Protein AF-A0A7C2KIW0-F1 (afdb_monomer)

Foldseek 3Di:
DPPPLQDCVPLLVLLVVLLVLLLVLLVLLVVCLVPPDPVSLVVLVVSLVVLVVSLVVLLVVLVVSCVVCVVRDLLSNLLSVLSNLLSVLSSLSSVLSNVLSVLVVQDPDSVVLVVAPPVVLSVLLSVLSVLLSVCQVVVPLVSLVSLLCSLVVLVVSLVVLVVVLVVCVVVVPPVRVSVSSNSNSVSSSVNSVSSQSSSQSSNCSNQSHRDHPLLVVQVQCLCCPPVNNDGSNQWHWDWPCPDPQQKIWIWTDHPVGDTDIDIDDDPVVVVVVVVVQVVVCVVPNPPGDDDSDDDDPSHD

Nearest PDB structures (foldseek):
  1t72-assembly1_A  TM=8.793E-01  e=2.352E-06  Aquifex aeolicus
  2i0m-assembly1_A  TM=9.021E-01  e=9.987E-06  Streptococcus pneumoniae TIGR4
  1xwm-assembly1_A-2  TM=8.216E-01  e=1.645E-04  Geobacillus stearothermophilus
  3l39-assembly1_A  TM=6.798E-01  e=7.998E-04  Bacteroides thetaiotaomicron VPI-5482
  8qag-assembly2_B  TM=3.669E-01  e=8.805E-01  synthetic construct

Sequence (300 aa):
MNNKMLSLDDLNENFRFIVLEVTKQLEETLKVLEHPNDKSIESIRTRDDYIDNLKSTIENKCFSRILNNPDADKKVVSLMRAVNIISNNLEKIGDYAVNIVGQMQYFSDLVILQEYNYKAFFEEILKALTSIVDALTKRDTSMALGICKSEIELDKLYDSNFKNILKALSEGKDIGNLITTLFIFQYLERAGDALLNIGEAIIFAIIGEKLKIHQYHALEETLNSPEIDTSLSDFEMDSIWEGRSGCRIGRIYNDNSQEVIFKEGNIDKLLKEKENLETWNNLLPGLPPRVINFQKNGQK

Radius of gyration: 23.05 Å; Cα contacts (8 Å, |Δi|>4): 355; chains: 1; bounding box: 63×33×75 Å

Mean predicted aligned error: 7.83 Å

pLDDT: mean 87.03, std 13.1, range [31.88, 98.81]

Secondary structure (DSSP, 8-state):
--TTTT--TTTHHHHHHHHHHHHHHHHHHHHHHHS--HHHHHHHHHHHHHHHHHHHHHHHHHHHHHHT-TT--HHHHHHHHHHHHHHHHHHHHHHHHHHHHHHGGG-S-THHHHTS--HHHHHHHHHHHHHHHHHHHTT-HHHHHHHHHHHHHHHHHHHHHHHHHHHHHHTT--HHHHHHHHHHHHHHHHHHHHHHHHHHHHHHHHHSS---HHHHHHHHHHHTSTTT---GGG-EEEEE---TT--EEEEEE-TT--EEEEEES-HHHHHHHHHHHHHHHHHSTTSSPP-----BTTB-

Structure (mmCIF, N/CA/C/O backbone):
data_AF-A0A7C2KIW0-F1
#
_entry.id   AF-A0A7C2KIW0-F1
#
loop_
_atom_site.group_PDB
_atom_site.id
_atom_site.type_symbol
_atom_site.label_atom_id
_atom_site.label_alt_id
_atom_site.label_comp_id
_atom_site.label_asym_id
_atom_site.label_entity_id
_atom_site.label_seq_id
_atom_site.pdbx_PDB_ins_code
_atom_site.Cartn_x
_atom_site.Cartn_y
_atom_site.Cartn_z
_atom_site.occupancy
_atom_site.B_iso_or_equiv
_atom_site.auth_seq_id
_atom_site.auth_comp_id
_atom_site.auth_asym_id
_atom_site.auth_atom_id
_atom_site.pdbx_PDB_model_num
ATOM 1 N N . MET A 1 1 ? 31.920 -8.398 -15.431 1.00 31.88 1 MET A N 1
ATOM 2 C CA . MET A 1 1 ? 31.844 -7.073 -14.771 1.00 31.88 1 MET A CA 1
ATOM 3 C C . MET A 1 1 ? 30.389 -6.626 -14.899 1.00 31.88 1 MET A C 1
ATOM 5 O O . MET A 1 1 ? 29.943 -6.580 -16.024 1.00 31.88 1 MET A O 1
ATOM 9 N N . ASN A 1 2 ? 29.550 -6.397 -13.889 1.00 33.59 2 ASN A N 1
ATOM 10 C CA . ASN A 1 2 ? 29.747 -6.267 -12.450 1.00 33.59 2 ASN A CA 1
ATOM 11 C C . ASN A 1 2 ? 28.395 -6.564 -11.737 1.00 33.59 2 ASN A C 1
ATOM 13 O O . ASN A 1 2 ? 27.627 -5.648 -11.465 1.00 33.59 2 ASN A O 1
ATOM 17 N N . ASN A 1 3 ? 28.090 -7.830 -11.403 1.00 36.38 3 ASN A N 1
ATOM 18 C CA . ASN A 1 3 ? 26.872 -8.194 -10.635 1.00 36.38 3 ASN A CA 1
ATOM 19 C C . ASN A 1 3 ? 26.818 -7.530 -9.240 1.00 36.38 3 ASN A C 1
ATOM 21 O O . ASN A 1 3 ? 25.777 -7.494 -8.595 1.00 36.38 3 ASN A O 1
ATOM 25 N N . LYS A 1 4 ? 27.943 -6.960 -8.791 1.00 42.84 4 LYS A N 1
ATOM 26 C CA . LYS A 1 4 ? 28.080 -6.227 -7.532 1.00 42.84 4 LYS A CA 1
ATOM 27 C C . LYS A 1 4 ? 27.392 -4.849 -7.540 1.00 42.84 4 LYS A C 1
ATOM 29 O O . LYS A 1 4 ? 27.055 -4.348 -6.476 1.00 42.84 4 LYS A O 1
ATOM 34 N N . MET A 1 5 ? 27.150 -4.236 -8.709 1.00 42.47 5 MET A N 1
ATOM 35 C CA . MET A 1 5 ? 26.509 -2.906 -8.795 1.00 42.47 5 MET A CA 1
ATOM 36 C C . MET A 1 5 ? 24.989 -2.942 -8.595 1.00 42.47 5 MET A C 1
ATOM 38 O O . MET A 1 5 ? 24.430 -1.978 -8.073 1.00 42.47 5 MET A O 1
ATOM 42 N N . LEU A 1 6 ? 24.340 -4.059 -8.939 1.00 51.38 6 LEU A N 1
ATOM 43 C CA . LEU A 1 6 ? 22.890 -4.263 -8.807 1.00 51.38 6 LEU A CA 1
ATOM 44 C C . LEU A 1 6 ? 22.460 -4.725 -7.405 1.00 51.38 6 LEU A C 1
ATOM 46 O O . LEU A 1 6 ? 21.266 -4.913 -7.176 1.00 51.38 6 LEU A O 1
ATOM 50 N N . SER A 1 7 ? 23.406 -4.929 -6.482 1.00 60.72 7 SER A N 1
ATOM 51 C CA . SER A 1 7 ? 23.104 -5.489 -5.167 1.00 60.72 7 SER A CA 1
ATOM 52 C C . SER A 1 7 ? 22.659 -4.436 -4.151 1.00 60.72 7 SER A C 1
ATOM 54 O O . SER A 1 7 ? 23.291 -3.386 -4.011 1.00 60.72 7 SER A O 1
ATOM 56 N N . LEU A 1 8 ? 21.619 -4.777 -3.388 1.00 66.12 8 LEU A N 1
ATOM 57 C CA . LEU A 1 8 ? 21.130 -4.057 -2.212 1.00 66.12 8 LEU A CA 1
ATOM 58 C C . LEU A 1 8 ? 22.085 -4.143 -1.006 1.00 66.12 8 LEU A C 1
ATOM 60 O O . LEU A 1 8 ? 21.707 -3.649 0.038 1.00 66.12 8 LEU A O 1
ATOM 64 N N . ASP A 1 9 ? 23.266 -4.766 -1.093 1.00 69.69 9 ASP A N 1
ATOM 65 C CA . ASP A 1 9 ? 24.092 -5.203 0.058 1.00 69.69 9 ASP A CA 1
ATOM 66 C C . ASP A 1 9 ? 24.166 -4.239 1.266 1.00 69.69 9 ASP A C 1
ATOM 68 O O . ASP A 1 9 ? 24.047 -4.683 2.403 1.00 69.6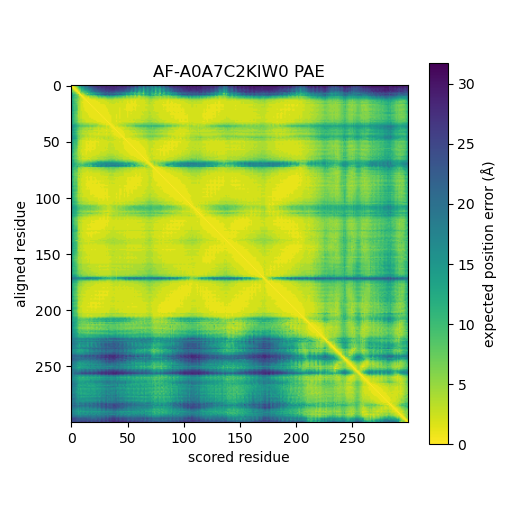9 9 ASP A O 1
ATOM 72 N N . ASP A 1 10 ? 24.312 -2.929 1.047 1.00 72.31 10 ASP A N 1
ATOM 73 C CA . ASP A 1 10 ? 24.394 -1.892 2.090 1.00 72.31 10 ASP A CA 1
ATOM 74 C C . ASP A 1 10 ? 23.036 -1.298 2.524 1.00 72.31 10 ASP A C 1
ATOM 76 O O . ASP A 1 10 ? 22.930 -0.703 3.603 1.00 72.31 10 ASP A O 1
ATOM 80 N N . LEU A 1 11 ? 21.993 -1.444 1.705 1.00 84.56 11 LEU A N 1
ATOM 81 C CA . LEU A 1 11 ? 20.607 -1.068 2.003 1.00 84.56 11 LEU A CA 1
ATOM 82 C C . LEU A 1 11 ? 19.756 -2.238 2.506 1.00 84.56 11 LEU A C 1
ATOM 84 O O . LEU A 1 11 ? 18.737 -1.996 3.143 1.00 84.56 11 LEU A O 1
ATOM 88 N N . ASN A 1 12 ? 20.144 -3.481 2.224 1.00 84.50 12 ASN A N 1
ATOM 89 C CA . ASN A 1 12 ? 19.312 -4.669 2.393 1.00 84.50 12 ASN A CA 1
ATOM 90 C C . ASN A 1 12 ? 18.892 -4.853 3.851 1.00 84.50 12 ASN A C 1
ATOM 92 O O . ASN A 1 12 ? 17.736 -5.157 4.122 1.00 84.50 12 ASN A O 1
ATOM 96 N N . GLU A 1 13 ? 19.809 -4.618 4.793 1.00 90.69 13 GLU A N 1
ATOM 97 C CA . GLU A 1 13 ? 19.496 -4.673 6.223 1.00 90.69 13 GLU A CA 1
ATOM 98 C C . GLU A 1 13 ? 18.476 -3.604 6.615 1.00 90.69 13 GLU A C 1
ATOM 100 O O . GLU A 1 13 ? 17.424 -3.944 7.145 1.00 90.69 13 GLU A O 1
ATOM 105 N N . ASN A 1 14 ? 18.719 -2.333 6.277 1.00 94.12 14 ASN A N 1
ATOM 106 C CA . ASN A 1 14 ? 17.783 -1.245 6.581 1.00 94.12 14 ASN A CA 1
ATOM 107 C C . ASN A 1 14 ? 16.410 -1.470 5.940 1.00 94.12 14 ASN A C 1
ATOM 109 O O . ASN A 1 14 ? 15.388 -1.238 6.578 1.00 94.12 14 ASN A O 1
ATOM 113 N N . PHE A 1 15 ? 16.388 -1.944 4.693 1.00 94.38 15 PHE A N 1
ATOM 114 C CA . PHE A 1 15 ? 15.165 -2.246 3.963 1.00 94.38 15 PHE A CA 1
ATOM 115 C C . PHE A 1 15 ? 14.379 -3.394 4.615 1.00 94.38 15 PHE A C 1
ATOM 117 O O . PHE A 1 15 ? 13.169 -3.304 4.796 1.00 94.38 15 PHE A O 1
ATOM 124 N N . ARG A 1 16 ? 15.063 -4.462 5.037 1.00 95.50 16 ARG A N 1
ATOM 125 C CA . ARG A 1 16 ? 14.436 -5.548 5.804 1.00 95.50 16 ARG A CA 1
ATOM 126 C C . ARG A 1 16 ? 13.935 -5.065 7.161 1.00 95.50 16 ARG A C 1
ATOM 128 O O . ARG A 1 16 ? 12.856 -5.476 7.578 1.00 95.50 16 ARG A O 1
ATOM 135 N N . PHE A 1 17 ? 14.692 -4.201 7.837 1.00 96.19 17 PHE A N 1
ATOM 136 C CA . PHE A 1 17 ? 14.304 -3.660 9.134 1.00 96.19 17 PHE A CA 1
ATOM 137 C C . PHE A 1 17 ? 13.066 -2.775 9.047 1.00 96.19 17 PHE A C 1
ATOM 139 O O . PHE A 1 17 ? 12.178 -2.966 9.867 1.00 96.19 17 PHE A O 1
ATOM 146 N N . ILE A 1 18 ? 12.946 -1.888 8.052 1.00 97.69 18 ILE A N 1
ATOM 147 C CA . ILE A 1 18 ? 11.738 -1.057 7.922 1.00 97.69 18 ILE A CA 1
ATOM 148 C C . ILE A 1 18 ? 10.496 -1.911 7.639 1.00 97.69 18 ILE A C 1
ATOM 150 O O . ILE A 1 18 ? 9.468 -1.704 8.273 1.00 97.69 18 ILE A O 1
ATOM 154 N N . VAL A 1 19 ? 10.595 -2.931 6.775 1.00 98.12 19 VAL A N 1
ATOM 155 C CA . VAL A 1 19 ? 9.472 -3.855 6.524 1.00 98.12 19 VAL A CA 1
ATOM 156 C C . VAL A 1 19 ? 9.090 -4.603 7.803 1.00 98.12 19 VAL A C 1
ATOM 158 O O . VAL A 1 19 ? 7.909 -4.698 8.137 1.00 98.12 19 VAL A O 1
ATOM 161 N N . LEU A 1 20 ? 10.079 -5.119 8.540 1.00 97.56 20 LEU A N 1
ATOM 162 C CA . LEU A 1 20 ? 9.849 -5.833 9.795 1.00 97.56 20 LEU A CA 1
ATOM 163 C C . LEU A 1 20 ? 9.215 -4.933 10.860 1.00 97.56 20 LEU A C 1
ATOM 165 O O . LEU A 1 20 ? 8.339 -5.385 11.594 1.00 97.56 20 LEU A O 1
ATOM 169 N N . GLU A 1 21 ? 9.665 -3.687 10.963 1.00 97.62 21 GLU A N 1
ATOM 170 C CA . GLU A 1 21 ? 9.185 -2.750 11.972 1.00 97.62 21 GLU A CA 1
ATOM 171 C C . GLU A 1 21 ? 7.738 -2.336 11.708 1.00 97.62 21 GLU A C 1
ATOM 173 O O . GLU A 1 21 ? 6.910 -2.454 12.608 1.00 97.62 21 GLU A O 1
ATOM 178 N N . VAL A 1 22 ? 7.401 -1.994 10.460 1.00 98.31 22 VAL A N 1
ATOM 179 C CA . VAL A 1 22 ? 6.017 -1.708 10.045 1.00 98.31 22 VAL A CA 1
ATOM 180 C C . VAL A 1 22 ? 5.111 -2.924 10.271 1.00 98.31 22 VAL A C 1
ATOM 182 O O . VAL A 1 22 ? 4.005 -2.793 10.792 1.00 98.31 22 VAL A O 1
ATOM 185 N N . THR A 1 23 ? 5.594 -4.132 9.954 1.00 98.38 23 THR A N 1
ATOM 186 C CA . THR A 1 23 ? 4.846 -5.380 10.206 1.00 98.38 23 THR A CA 1
ATOM 187 C C . THR A 1 23 ? 4.533 -5.539 11.695 1.00 98.38 23 THR A C 1
ATOM 189 O O . THR A 1 23 ? 3.381 -5.759 12.066 1.00 98.38 23 THR A O 1
ATOM 192 N N . LYS A 1 24 ? 5.534 -5.364 12.568 1.00 97.38 24 LYS A N 1
ATOM 193 C CA . LYS A 1 24 ? 5.347 -5.441 14.025 1.00 97.38 24 LYS A CA 1
ATOM 194 C C . LYS A 1 24 ? 4.407 -4.358 14.547 1.00 97.38 24 LYS A C 1
ATOM 196 O O . LYS A 1 24 ? 3.589 -4.649 15.413 1.00 97.38 24 LYS A O 1
ATOM 201 N N . GLN A 1 25 ? 4.506 -3.134 14.035 1.00 97.25 25 GLN A N 1
ATOM 202 C CA . GLN A 1 25 ? 3.639 -2.030 14.445 1.00 97.25 25 GLN A CA 1
ATOM 203 C C . GLN A 1 25 ? 2.170 -2.319 14.095 1.00 97.25 25 GLN A C 1
ATOM 205 O O . GLN A 1 25 ? 1.287 -2.063 14.915 1.00 97.25 25 GLN A O 1
ATOM 210 N N . LEU A 1 26 ? 1.890 -2.936 12.939 1.00 98.00 26 LEU A N 1
ATOM 211 C CA . LEU A 1 26 ? 0.538 -3.394 12.598 1.00 98.00 26 LEU A CA 1
ATOM 212 C C . LEU A 1 26 ? 0.059 -4.563 13.463 1.00 98.00 26 LEU A C 1
ATOM 214 O O . LEU A 1 26 ? -1.091 -4.559 13.901 1.00 98.00 26 LEU A O 1
ATOM 218 N N . GLU A 1 27 ? 0.917 -5.542 13.759 1.00 97.50 27 GLU A N 1
ATOM 219 C CA . GLU A 1 27 ? 0.581 -6.627 14.693 1.00 97.50 27 GLU A CA 1
ATOM 220 C C . GLU A 1 27 ? 0.268 -6.095 16.103 1.00 97.50 27 GLU A C 1
ATOM 222 O O . GLU A 1 27 ? -0.645 -6.579 16.773 1.00 97.50 27 GLU A O 1
ATOM 227 N N . GLU A 1 28 ? 1.023 -5.102 16.578 1.00 96.81 28 GLU A N 1
ATOM 228 C CA . GLU A 1 28 ? 0.773 -4.416 17.849 1.00 96.81 28 GLU A CA 1
ATOM 229 C C . GLU A 1 28 ? -0.519 -3.593 17.798 1.00 96.81 28 GLU A C 1
ATOM 231 O O . GLU A 1 28 ? -1.304 -3.637 18.745 1.00 96.81 28 GLU A O 1
ATOM 236 N N . THR A 1 29 ? -0.791 -2.917 16.680 1.00 97.62 29 THR A N 1
ATOM 237 C CA . THR A 1 29 ? -2.041 -2.177 16.454 1.00 97.62 29 THR A CA 1
ATOM 238 C C . THR A 1 29 ? -3.247 -3.104 16.536 1.00 97.62 29 THR A C 1
ATOM 240 O O . THR A 1 29 ? -4.200 -2.801 17.250 1.00 97.62 29 THR A O 1
ATOM 243 N N . LEU A 1 30 ? -3.188 -4.275 15.894 1.00 97.31 30 LEU A N 1
ATOM 244 C CA . LEU A 1 30 ? -4.247 -5.280 15.972 1.00 97.31 30 LEU A CA 1
ATOM 245 C C . LEU A 1 30 ? -4.518 -5.707 17.425 1.00 97.31 30 LEU A C 1
ATOM 247 O O . LEU A 1 30 ? -5.672 -5.737 17.852 1.00 97.31 30 LEU A O 1
ATOM 251 N N . LYS A 1 31 ? -3.461 -5.962 18.208 1.00 95.81 31 LYS A N 1
ATOM 252 C CA . LYS A 1 31 ? -3.585 -6.300 19.638 1.00 95.81 31 LYS A CA 1
ATOM 253 C C . LYS A 1 31 ? -4.219 -5.168 20.445 1.00 95.81 31 LYS A C 1
ATOM 255 O O . LYS A 1 31 ? -5.009 -5.441 21.343 1.00 95.81 31 LYS A O 1
ATOM 260 N N . VAL A 1 32 ? -3.896 -3.911 20.133 1.00 95.56 32 VAL A N 1
ATOM 261 C CA . VAL A 1 32 ? -4.504 -2.737 20.781 1.00 95.56 32 VAL A CA 1
ATOM 262 C C . VAL A 1 32 ? -5.992 -2.631 20.461 1.00 95.56 32 VAL A C 1
ATOM 264 O O . VAL A 1 32 ? -6.765 -2.323 21.362 1.00 95.56 32 VAL A O 1
ATOM 267 N N . LEU A 1 33 ? -6.412 -2.912 19.224 1.00 95.38 33 LEU A N 1
ATOM 268 C CA . LEU A 1 33 ? -7.834 -2.907 18.863 1.00 95.38 33 LEU A CA 1
ATOM 269 C C .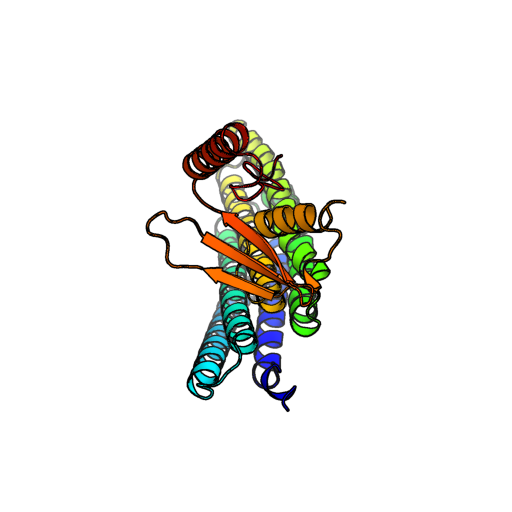 LEU A 1 33 ? -8.633 -3.977 19.624 1.00 95.38 33 LEU A C 1
ATOM 271 O O . LEU A 1 33 ? -9.795 -3.759 19.954 1.00 95.38 33 LEU A O 1
ATOM 275 N N . GLU A 1 34 ? -8.018 -5.124 19.922 1.00 92.88 34 GLU A N 1
ATOM 276 C CA . GLU A 1 34 ? -8.639 -6.192 20.718 1.00 92.88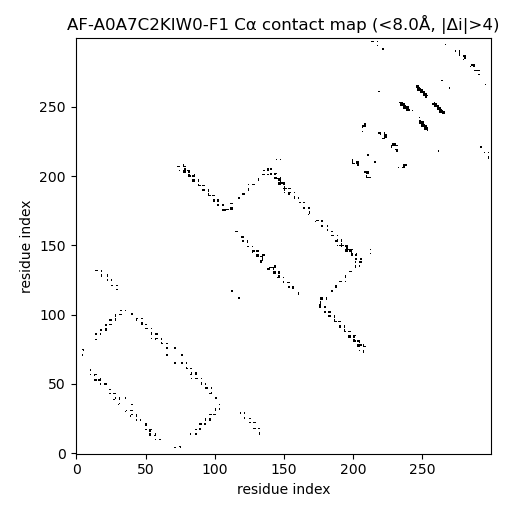 34 GLU A CA 1
ATOM 277 C C . GLU A 1 34 ? -8.641 -5.878 22.221 1.00 92.88 34 GLU A C 1
ATOM 279 O O . GLU A 1 34 ? -9.639 -6.098 22.914 1.00 92.88 34 GLU A O 1
ATOM 284 N N . HIS A 1 35 ? -7.517 -5.368 22.726 1.00 91.62 35 HIS A N 1
ATOM 285 C CA . HIS A 1 35 ? -7.265 -5.138 24.144 1.00 91.62 35 HIS A CA 1
ATOM 286 C C . HIS A 1 35 ? -6.523 -3.808 24.352 1.00 91.62 35 HIS A C 1
ATOM 288 O O . HIS A 1 35 ? -5.292 -3.799 24.484 1.00 91.62 35 HIS A O 1
ATOM 294 N N . PRO A 1 36 ? -7.247 -2.673 24.405 1.00 90.12 36 PRO A N 1
ATOM 295 C CA . PRO A 1 36 ? -6.618 -1.367 24.535 1.00 90.12 36 PRO A CA 1
ATOM 296 C C . PRO A 1 36 ? -5.816 -1.246 25.823 1.00 90.12 36 PRO A C 1
ATOM 298 O O . PRO A 1 36 ? -6.266 -1.608 26.910 1.00 90.12 36 PRO A O 1
ATOM 301 N N . ASN A 1 37 ? -4.609 -0.714 25.686 1.00 89.75 37 ASN A N 1
ATOM 302 C CA . ASN A 1 37 ? -3.689 -0.497 26.787 1.00 89.75 37 ASN A CA 1
ATOM 303 C C . ASN A 1 37 ? -2.832 0.724 26.469 1.00 89.75 37 ASN A C 1
ATOM 305 O O . ASN A 1 37 ? -2.112 0.724 25.467 1.00 89.75 37 ASN A O 1
ATOM 309 N N . ASP A 1 38 ? -2.855 1.723 27.349 1.00 90.06 38 ASP A N 1
ATOM 310 C CA . ASP A 1 38 ? -2.131 2.986 27.167 1.00 90.06 38 ASP A CA 1
ATOM 311 C C . ASP A 1 38 ? -0.639 2.765 26.901 1.00 90.06 38 ASP A C 1
ATOM 313 O O . ASP A 1 38 ? -0.048 3.427 26.052 1.00 90.06 38 ASP A O 1
ATOM 317 N N . LYS A 1 39 ? -0.029 1.767 27.559 1.00 92.31 39 LYS A N 1
ATOM 318 C CA . LYS A 1 39 ? 1.386 1.432 27.331 1.00 92.31 39 LYS A CA 1
ATOM 319 C C . LYS A 1 39 ? 1.647 0.930 25.911 1.00 92.31 39 LYS A C 1
ATOM 321 O O . LYS A 1 39 ? 2.700 1.215 25.353 1.00 92.31 39 LYS A O 1
ATOM 326 N N . SER A 1 40 ? 0.719 0.163 25.344 1.00 90.88 40 SER A N 1
ATOM 327 C CA . SER A 1 40 ? 0.837 -0.365 23.983 1.00 90.88 40 SER A CA 1
ATOM 328 C C . SER A 1 40 ? 0.613 0.734 22.943 1.00 90.88 40 SER A C 1
ATOM 330 O O . SER A 1 40 ? 1.348 0.790 21.963 1.00 90.88 40 SER A O 1
ATOM 332 N N . ILE A 1 41 ? -0.333 1.648 23.187 1.00 92.00 41 ILE A N 1
ATOM 333 C CA . ILE A 1 41 ? -0.577 2.817 22.325 1.00 92.00 41 ILE A CA 1
ATOM 334 C C . ILE A 1 41 ? 0.655 3.730 22.291 1.00 92.00 41 ILE A C 1
ATOM 336 O O . ILE A 1 41 ? 1.106 4.119 21.216 1.00 92.00 41 ILE A O 1
ATOM 340 N N . GLU A 1 42 ? 1.235 4.034 23.454 1.00 91.56 42 GLU A N 1
ATOM 341 C CA . GLU A 1 42 ? 2.428 4.883 23.539 1.00 91.56 42 GLU A CA 1
ATOM 342 C C . GLU A 1 42 ? 3.662 4.217 22.914 1.00 91.56 42 GLU A C 1
ATOM 344 O O . GLU A 1 42 ? 4.464 4.874 22.250 1.00 91.56 42 GLU A O 1
ATOM 349 N N . SER A 1 43 ? 3.788 2.893 23.061 1.00 91.38 43 SER A N 1
ATOM 350 C CA . SER A 1 43 ? 4.823 2.111 22.378 1.00 91.38 43 SER A CA 1
ATOM 351 C C . SER A 1 43 ? 4.724 2.248 20.857 1.00 91.38 43 SER A C 1
ATOM 353 O O . SER A 1 43 ? 5.732 2.516 20.211 1.00 91.38 43 SER A O 1
ATOM 355 N N . ILE A 1 44 ? 3.522 2.119 20.284 1.00 94.25 44 ILE A N 1
ATOM 356 C CA . ILE A 1 44 ? 3.300 2.253 18.834 1.00 94.25 44 ILE A CA 1
ATOM 357 C C . ILE A 1 44 ? 3.686 3.650 18.339 1.00 94.25 44 ILE A C 1
ATOM 359 O O . ILE A 1 44 ? 4.342 3.756 17.308 1.00 94.25 44 ILE A O 1
ATOM 363 N N . ARG A 1 45 ? 3.340 4.703 19.092 1.00 91.12 45 ARG A N 1
ATOM 364 C CA . ARG A 1 45 ? 3.724 6.090 18.773 1.00 91.12 45 ARG A CA 1
ATOM 365 C C . ARG A 1 45 ? 5.233 6.305 18.821 1.00 91.12 45 ARG A C 1
ATOM 367 O O . ARG A 1 45 ? 5.794 6.896 17.916 1.00 91.12 45 ARG A O 1
ATOM 374 N N . THR A 1 46 ? 5.898 5.800 19.858 1.00 89.81 46 THR A N 1
ATOM 375 C CA . THR A 1 46 ? 7.348 5.996 20.030 1.00 89.81 46 THR A CA 1
ATOM 376 C C . THR A 1 46 ? 8.160 5.225 18.985 1.00 89.81 46 THR A C 1
ATOM 378 O O . THR A 1 46 ? 9.245 5.645 18.594 1.00 89.81 46 THR A O 1
ATOM 381 N N . ARG A 1 47 ? 7.667 4.062 18.543 1.00 90.06 47 ARG A N 1
ATOM 382 C CA . ARG A 1 47 ? 8.345 3.241 17.527 1.00 90.06 47 ARG A CA 1
ATOM 383 C C . ARG A 1 47 ? 8.178 3.784 16.109 1.00 90.06 47 ARG A C 1
ATOM 385 O O . ARG A 1 47 ? 8.992 3.450 15.254 1.00 90.06 47 ARG A O 1
ATOM 392 N N . ASP A 1 48 ? 7.196 4.646 15.884 1.00 92.81 48 ASP A N 1
ATOM 393 C CA . ASP A 1 48 ? 6.982 5.334 14.610 1.00 92.81 48 ASP A CA 1
ATOM 394 C C . ASP A 1 48 ? 8.188 6.206 14.220 1.00 92.81 48 ASP A C 1
ATOM 396 O O . ASP A 1 48 ? 8.724 6.077 13.120 1.00 92.81 48 ASP A O 1
ATOM 400 N N . ASP A 1 49 ? 8.762 6.934 15.188 1.00 92.44 49 ASP A N 1
ATOM 401 C CA . ASP A 1 49 ? 10.001 7.707 15.000 1.00 92.44 49 ASP A CA 1
ATOM 402 C C . ASP A 1 49 ? 11.160 6.837 14.469 1.00 92.44 49 ASP A C 1
ATOM 404 O O . ASP A 1 49 ? 12.060 7.301 13.761 1.00 92.44 49 ASP A O 1
ATOM 408 N N . TYR A 1 50 ? 11.198 5.551 14.831 1.00 95.19 50 TYR A N 1
ATOM 409 C CA . TYR A 1 50 ? 12.226 4.638 14.336 1.00 95.19 50 TYR A CA 1
ATOM 410 C C . TYR A 1 50 ? 12.015 4.284 12.856 1.00 95.19 50 TYR A C 1
ATOM 412 O O . TYR A 1 50 ? 12.996 4.185 12.111 1.00 95.19 50 TYR A O 1
ATOM 420 N N . ILE A 1 51 ? 10.764 4.161 12.406 1.00 97.38 51 ILE A N 1
ATOM 421 C CA . ILE A 1 51 ? 10.411 3.940 10.996 1.00 97.38 51 ILE A CA 1
ATOM 422 C C . ILE A 1 51 ? 10.803 5.160 10.156 1.00 97.38 51 ILE A C 1
ATOM 424 O O . ILE A 1 51 ? 11.471 4.992 9.130 1.00 97.38 51 ILE A O 1
ATOM 428 N N . ASP A 1 52 ? 10.529 6.373 10.637 1.00 97.19 52 ASP A N 1
ATOM 429 C CA . ASP A 1 52 ? 10.940 7.632 9.997 1.00 97.19 52 ASP A CA 1
ATOM 430 C C . ASP A 1 52 ? 12.455 7.732 9.811 1.00 97.19 52 ASP A C 1
ATOM 432 O O . ASP A 1 52 ? 12.972 8.103 8.745 1.00 97.19 52 ASP A O 1
ATOM 436 N N . ASN A 1 53 ? 13.197 7.351 10.852 1.00 96.56 53 ASN A N 1
ATOM 437 C CA . ASN A 1 53 ? 14.652 7.321 10.821 1.00 96.56 53 ASN A CA 1
ATOM 438 C C . ASN A 1 53 ? 15.177 6.279 9.824 1.00 96.56 53 ASN A C 1
ATOM 440 O O . ASN A 1 53 ? 16.130 6.551 9.081 1.00 96.56 53 ASN A O 1
ATOM 444 N N . LEU A 1 54 ? 14.557 5.096 9.762 1.00 96.44 54 LEU A N 1
ATOM 445 C CA . LEU A 1 54 ? 14.909 4.061 8.790 1.00 96.44 54 LEU A CA 1
ATOM 446 C C . LEU A 1 54 ? 14.626 4.530 7.360 1.00 96.44 54 LEU A C 1
ATOM 448 O O . LEU A 1 54 ? 15.506 4.403 6.505 1.00 96.44 54 LEU A O 1
ATOM 452 N N . LYS A 1 55 ? 13.458 5.135 7.112 1.00 97.44 55 LYS A N 1
ATOM 453 C CA . LYS A 1 55 ? 13.083 5.726 5.820 1.00 97.44 55 LYS A CA 1
ATOM 454 C C . LYS A 1 55 ? 14.099 6.776 5.389 1.00 97.44 55 LYS A C 1
ATOM 456 O O . LYS A 1 55 ? 14.629 6.689 4.283 1.00 97.44 55 LYS A O 1
ATOM 461 N N . SER A 1 56 ? 14.447 7.705 6.277 1.00 97.44 56 SER A N 1
ATOM 462 C CA . SER A 1 56 ? 15.436 8.758 6.006 1.00 97.44 56 SER A CA 1
ATOM 463 C C . SER A 1 56 ? 16.823 8.182 5.722 1.00 97.44 56 SER A C 1
ATOM 465 O O . SER A 1 56 ? 17.533 8.627 4.819 1.00 97.44 56 SER A O 1
ATOM 467 N N . THR A 1 57 ? 17.220 7.142 6.455 1.00 96.31 57 THR A N 1
ATOM 468 C CA . THR A 1 57 ? 18.492 6.450 6.218 1.00 96.31 57 THR A CA 1
ATOM 469 C C . THR A 1 57 ? 18.509 5.756 4.854 1.00 96.31 57 THR A C 1
ATOM 471 O O . THR A 1 57 ? 19.511 5.827 4.141 1.00 96.31 57 THR A O 1
ATOM 474 N N . ILE A 1 58 ? 17.420 5.080 4.479 1.00 96.19 58 ILE A N 1
ATOM 475 C CA . ILE A 1 58 ? 17.265 4.418 3.176 1.00 96.19 58 ILE A CA 1
ATOM 476 C C . ILE A 1 58 ? 17.318 5.445 2.044 1.00 96.19 58 ILE A C 1
ATOM 478 O O . ILE A 1 58 ? 18.077 5.258 1.093 1.00 96.19 58 ILE A O 1
ATOM 482 N N . GLU A 1 59 ? 16.574 6.541 2.171 1.00 95.81 59 GLU A N 1
ATOM 483 C CA . GLU A 1 59 ? 16.533 7.641 1.208 1.00 95.81 59 GLU A CA 1
ATOM 484 C C . GLU A 1 59 ? 17.930 8.241 0.981 1.00 95.81 59 GLU A C 1
ATOM 486 O O . GLU A 1 59 ? 18.423 8.293 -0.151 1.00 95.81 59 GLU A O 1
ATOM 491 N N . ASN A 1 60 ? 18.635 8.586 2.063 1.00 94.94 60 ASN A N 1
ATOM 492 C CA . ASN A 1 60 ? 19.997 9.115 1.995 1.00 94.94 60 ASN A CA 1
ATOM 493 C C . ASN A 1 60 ? 20.974 8.135 1.336 1.00 94.94 60 ASN A C 1
ATOM 495 O O . ASN A 1 60 ? 21.806 8.551 0.525 1.00 94.94 60 ASN A O 1
ATOM 499 N N . LYS A 1 61 ? 20.878 6.833 1.641 1.00 93.25 61 LYS A N 1
ATOM 500 C CA . LYS A 1 61 ? 21.710 5.806 0.997 1.00 93.25 61 LYS A CA 1
ATOM 501 C C . LYS A 1 61 ? 21.387 5.667 -0.495 1.00 93.25 61 LYS A C 1
ATOM 503 O O . LYS A 1 61 ? 22.321 5.595 -1.293 1.00 93.25 61 LYS A O 1
ATOM 508 N N . CYS A 1 62 ? 20.108 5.700 -0.884 1.00 92.56 62 CYS A N 1
ATOM 509 C CA . CYS A 1 62 ? 19.689 5.667 -2.290 1.00 92.56 62 CYS A CA 1
ATOM 510 C C . CYS A 1 62 ? 20.322 6.820 -3.079 1.00 92.56 62 CYS A C 1
ATOM 512 O O . CYS A 1 62 ? 20.978 6.593 -4.097 1.00 92.56 62 CYS A O 1
ATOM 514 N N . PHE A 1 63 ? 20.180 8.056 -2.590 1.00 91.88 63 PHE A N 1
ATOM 515 C CA . PHE A 1 63 ? 20.724 9.232 -3.272 1.00 91.88 63 PHE A CA 1
ATOM 516 C C . PHE A 1 63 ? 22.250 9.280 -3.254 1.00 91.88 63 PHE A C 1
ATOM 518 O O . PHE A 1 63 ? 22.859 9.585 -4.279 1.00 91.88 63 PHE A O 1
ATOM 525 N N . SER A 1 64 ? 22.881 8.912 -2.136 1.00 90.50 64 SER A N 1
ATOM 526 C CA . SER A 1 64 ? 24.344 8.822 -2.053 1.00 90.50 64 SER A CA 1
ATOM 527 C C . SER A 1 64 ? 24.897 7.820 -3.064 1.00 90.50 64 SER A C 1
ATOM 529 O O . SER A 1 64 ? 25.922 8.071 -3.694 1.00 90.50 64 SER A O 1
ATOM 531 N N . ARG A 1 65 ? 24.209 6.691 -3.267 1.00 86.94 65 ARG A N 1
ATOM 532 C CA . ARG A 1 65 ? 24.629 5.669 -4.226 1.00 86.94 65 ARG A CA 1
ATOM 533 C C . ARG A 1 65 ? 24.496 6.137 -5.670 1.00 86.94 65 ARG A C 1
ATOM 535 O O . ARG A 1 65 ? 25.394 5.860 -6.458 1.00 86.94 65 ARG A O 1
ATOM 542 N N . ILE A 1 66 ? 23.435 6.873 -5.998 1.00 88.31 66 ILE A N 1
ATOM 543 C CA . ILE A 1 66 ? 23.282 7.512 -7.313 1.00 88.31 66 ILE A CA 1
ATOM 544 C C . ILE A 1 66 ? 24.398 8.546 -7.532 1.00 88.31 66 ILE A C 1
ATOM 546 O O . ILE A 1 66 ? 25.073 8.510 -8.554 1.00 88.31 66 ILE A O 1
ATOM 550 N N . LEU A 1 67 ? 24.639 9.430 -6.558 1.00 88.25 67 LEU A N 1
ATOM 551 C CA . LEU A 1 67 ? 25.628 10.506 -6.673 1.00 88.25 67 LEU A CA 1
ATOM 552 C C . LEU A 1 67 ? 27.066 9.982 -6.817 1.00 88.25 67 LEU A C 1
ATOM 554 O O . LEU A 1 67 ? 27.834 10.495 -7.626 1.00 88.25 67 LEU A O 1
ATOM 558 N N . ASN A 1 68 ? 27.427 8.953 -6.049 1.00 86.62 68 ASN A N 1
ATOM 559 C CA . ASN A 1 68 ? 28.781 8.396 -6.043 1.00 86.62 68 ASN A CA 1
ATOM 560 C C . ASN A 1 68 ? 29.069 7.467 -7.235 1.00 86.62 68 ASN A C 1
ATOM 562 O O . ASN A 1 68 ? 30.197 6.999 -7.375 1.00 86.62 68 ASN A O 1
ATOM 566 N N . ASN A 1 69 ? 28.074 7.180 -8.081 1.00 83.44 69 ASN A N 1
ATOM 567 C CA . ASN A 1 69 ? 28.220 6.332 -9.263 1.00 83.44 69 ASN A CA 1
ATOM 568 C C . ASN A 1 69 ? 27.614 7.040 -10.488 1.00 83.44 69 ASN A C 1
ATOM 570 O O . ASN A 1 69 ? 26.545 6.643 -10.949 1.00 83.44 69 ASN A O 1
ATOM 574 N N . PRO A 1 70 ? 28.272 8.084 -11.029 1.00 74.50 70 PRO A N 1
ATOM 575 C CA . PRO A 1 70 ? 27.745 8.848 -12.164 1.00 74.50 70 PRO A CA 1
ATOM 576 C C . PRO A 1 70 ? 27.562 8.001 -13.435 1.00 74.50 70 PRO A C 1
ATOM 578 O O . PRO A 1 70 ? 26.690 8.305 -14.241 1.00 74.50 70 PRO A O 1
ATOM 581 N N . ASP A 1 71 ? 28.318 6.907 -13.569 1.00 80.38 71 ASP A N 1
ATOM 582 C CA . ASP A 1 71 ? 28.204 5.932 -14.662 1.00 80.38 71 ASP A CA 1
ATOM 583 C C . ASP A 1 71 ? 27.285 4.741 -14.307 1.00 80.38 71 ASP A C 1
ATOM 585 O O . ASP A 1 71 ? 27.400 3.655 -14.882 1.00 80.38 71 ASP A O 1
ATOM 589 N N . ALA A 1 72 ? 26.413 4.887 -13.301 1.00 78.00 72 ALA A N 1
ATOM 590 C CA . ALA A 1 72 ? 25.485 3.831 -12.914 1.00 78.00 72 ALA A CA 1
A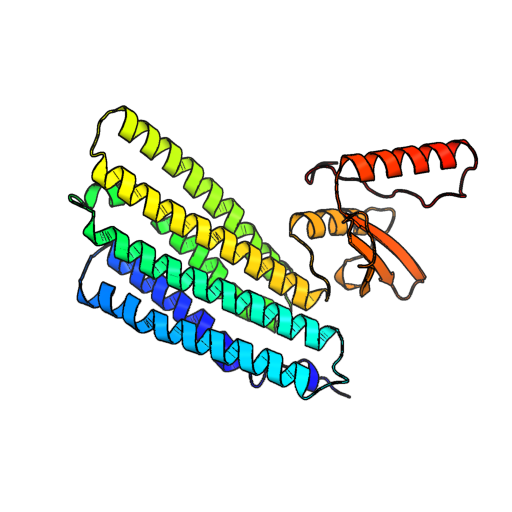TOM 591 C C . ALA A 1 72 ? 24.513 3.496 -14.052 1.00 78.00 72 ALA A C 1
ATOM 593 O O . ALA A 1 72 ? 23.870 4.372 -14.628 1.00 78.00 72 ALA A O 1
ATOM 594 N N . ASP A 1 73 ? 24.355 2.198 -14.311 1.00 81.50 73 ASP A N 1
ATOM 595 C CA . ASP A 1 73 ? 23.343 1.674 -15.226 1.00 81.50 73 ASP A CA 1
ATOM 596 C C . ASP A 1 73 ? 21.936 2.167 -14.820 1.00 81.50 73 ASP A C 1
ATOM 598 O O . ASP A 1 73 ? 21.595 2.220 -13.630 1.00 81.50 73 ASP A O 1
ATOM 602 N N . LYS A 1 74 ? 21.095 2.472 -15.818 1.00 81.06 74 LYS A N 1
ATOM 603 C CA . LYS A 1 74 ? 19.666 2.797 -15.681 1.00 81.06 74 LYS A CA 1
ATOM 604 C C . LYS A 1 74 ? 18.967 1.820 -14.731 1.00 81.06 74 LYS A C 1
ATOM 606 O O . LYS A 1 74 ? 18.186 2.249 -13.884 1.00 81.06 74 LYS A O 1
ATOM 611 N N . LYS A 1 75 ? 19.309 0.525 -14.788 1.00 81.00 75 LYS A N 1
ATOM 612 C CA . LYS A 1 75 ? 18.749 -0.521 -13.908 1.00 81.00 75 LYS A CA 1
ATOM 613 C C . LYS A 1 75 ? 19.066 -0.291 -12.421 1.00 81.00 75 LYS A C 1
ATOM 615 O O . LYS A 1 75 ? 18.210 -0.527 -11.569 1.00 81.00 75 LYS A O 1
ATOM 620 N N . VAL A 1 76 ? 20.259 0.213 -12.091 1.00 83.94 76 VAL A N 1
ATOM 621 C CA . VAL A 1 76 ? 20.640 0.565 -10.708 1.00 83.94 76 VAL A CA 1
ATOM 622 C C . VAL A 1 76 ? 19.865 1.794 -10.241 1.00 83.94 76 VAL A C 1
ATOM 624 O O . VAL A 1 76 ? 19.330 1.795 -9.133 1.00 83.94 76 VAL A O 1
ATOM 627 N N . VAL A 1 77 ? 19.751 2.820 -11.087 1.00 87.56 77 VAL A N 1
ATOM 628 C CA . VAL A 1 77 ? 18.994 4.038 -10.761 1.00 87.56 77 VAL A CA 1
ATOM 629 C C . VAL A 1 77 ? 17.510 3.724 -10.546 1.00 87.56 77 VAL A C 1
ATOM 631 O O . VAL A 1 77 ? 16.927 4.187 -9.564 1.00 87.56 77 VAL A O 1
ATOM 634 N N . SER A 1 78 ? 16.899 2.905 -11.407 1.00 87.06 78 SER A N 1
ATOM 635 C CA . SER A 1 78 ? 15.503 2.473 -11.257 1.00 87.06 78 SER A CA 1
ATOM 636 C C . SER A 1 78 ? 15.285 1.668 -9.974 1.00 87.06 78 SER A C 1
ATOM 638 O O . SER A 1 78 ? 14.317 1.934 -9.263 1.00 87.06 78 SER A O 1
ATOM 640 N N . LEU A 1 79 ? 16.215 0.776 -9.607 1.00 90.12 79 LEU A N 1
ATOM 641 C CA . LEU A 1 79 ? 16.163 0.065 -8.325 1.00 90.12 79 LEU A CA 1
ATOM 642 C C . LEU A 1 79 ? 16.206 1.031 -7.130 1.00 90.12 79 LEU A C 1
ATOM 644 O O . LEU A 1 79 ? 15.370 0.922 -6.238 1.00 90.12 79 LEU A O 1
ATOM 648 N N . MET A 1 80 ? 17.126 2.002 -7.114 1.00 92.25 80 MET A N 1
ATOM 649 C CA . MET A 1 80 ? 17.214 2.985 -6.019 1.00 92.25 80 MET A CA 1
ATOM 650 C C . MET A 1 80 ? 15.947 3.845 -5.919 1.00 92.25 80 MET A C 1
ATOM 652 O O . MET A 1 80 ? 15.443 4.097 -4.826 1.00 92.25 80 MET A O 1
ATOM 656 N N . ARG A 1 81 ? 15.384 4.261 -7.060 1.00 92.19 81 ARG A N 1
ATOM 657 C CA . ARG A 1 81 ? 14.109 4.994 -7.100 1.00 92.19 81 ARG A CA 1
ATOM 658 C C . ARG A 1 81 ? 12.956 4.155 -6.554 1.00 92.19 81 ARG A C 1
ATOM 660 O O . ARG A 1 81 ? 12.150 4.678 -5.792 1.00 92.19 81 ARG A O 1
ATOM 667 N N . ALA A 1 82 ? 12.878 2.881 -6.932 1.00 94.12 82 ALA A N 1
ATOM 668 C CA . ALA A 1 82 ? 11.863 1.964 -6.431 1.00 94.12 82 ALA A CA 1
ATOM 669 C C . ALA A 1 82 ? 11.976 1.769 -4.917 1.00 94.12 82 ALA A C 1
ATOM 671 O O . ALA A 1 82 ? 10.985 1.939 -4.217 1.00 94.12 82 ALA A O 1
ATOM 672 N N . VAL A 1 83 ? 13.180 1.504 -4.400 1.00 95.69 83 VAL A N 1
ATOM 673 C CA . VAL A 1 83 ? 13.427 1.356 -2.957 1.00 95.69 83 VAL A CA 1
ATOM 674 C C . VAL A 1 83 ? 12.982 2.599 -2.190 1.00 95.69 83 VAL A C 1
ATOM 676 O O . VAL A 1 83 ? 12.292 2.459 -1.185 1.00 95.69 83 VAL A O 1
ATOM 679 N N . ASN A 1 84 ? 13.289 3.799 -2.696 1.00 96.06 84 ASN A N 1
ATOM 680 C CA . ASN A 1 84 ? 12.846 5.048 -2.076 1.00 96.06 84 ASN A CA 1
ATOM 681 C C . ASN A 1 84 ? 11.311 5.190 -2.045 1.00 96.06 84 ASN A C 1
ATOM 683 O O . ASN A 1 84 ? 10.732 5.591 -1.035 1.00 96.06 84 ASN A O 1
ATOM 687 N N . ILE A 1 85 ? 10.633 4.835 -3.145 1.00 97.25 85 ILE A N 1
ATOM 688 C CA . ILE A 1 85 ? 9.163 4.839 -3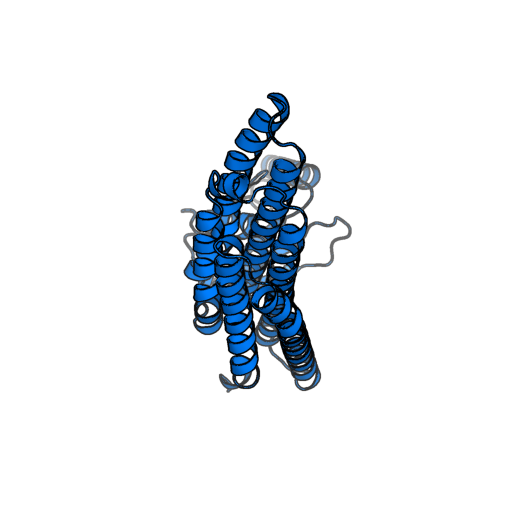.212 1.00 97.25 85 ILE A CA 1
ATOM 689 C C . ILE A 1 85 ? 8.581 3.827 -2.220 1.00 97.25 85 ILE A C 1
ATOM 691 O O . ILE A 1 85 ? 7.616 4.143 -1.527 1.00 97.25 85 ILE A O 1
ATOM 695 N N . ILE A 1 86 ? 9.164 2.630 -2.129 1.00 98.31 86 ILE A N 1
ATOM 696 C CA . ILE A 1 86 ? 8.708 1.587 -1.209 1.00 98.31 86 ILE A CA 1
ATOM 697 C C . ILE A 1 86 ? 8.866 2.059 0.238 1.00 98.31 86 ILE A C 1
ATOM 699 O O . ILE A 1 86 ? 7.896 2.012 0.987 1.00 98.31 86 ILE A O 1
ATOM 703 N N . SER A 1 87 ? 10.034 2.588 0.627 1.00 98.12 87 SER A N 1
ATOM 704 C CA . SER A 1 87 ? 10.257 3.077 1.995 1.00 98.12 87 SER A CA 1
ATOM 705 C C . SER A 1 87 ? 9.307 4.206 2.386 1.00 98.12 87 SER A C 1
ATOM 707 O O . SER A 1 87 ? 8.839 4.232 3.516 1.00 98.12 87 SER A O 1
ATOM 709 N N . ASN A 1 88 ? 8.963 5.100 1.453 1.00 98.44 88 ASN A N 1
ATOM 710 C CA . ASN A 1 88 ? 7.998 6.168 1.717 1.00 98.44 88 ASN A CA 1
ATOM 711 C C . ASN A 1 88 ? 6.556 5.657 1.862 1.00 98.44 88 ASN A C 1
ATOM 713 O O . ASN A 1 88 ? 5.731 6.334 2.455 1.00 98.44 88 ASN A O 1
ATOM 717 N N . ASN A 1 89 ? 6.193 4.530 1.252 1.00 98.75 89 ASN A N 1
ATOM 718 C CA . ASN A 1 89 ? 4.852 3.966 1.434 1.00 98.75 89 ASN A CA 1
ATOM 719 C C . ASN A 1 89 ? 4.787 3.035 2.651 1.00 98.75 89 ASN A C 1
ATOM 721 O O . ASN A 1 89 ? 3.728 2.918 3.252 1.00 98.75 89 ASN A O 1
ATOM 725 N N . LEU A 1 90 ? 5.908 2.430 3.049 1.00 98.75 90 LEU A N 1
ATOM 726 C CA . LEU A 1 90 ? 6.029 1.715 4.320 1.00 98.75 90 LEU A CA 1
ATOM 727 C C . LEU A 1 90 ? 5.868 2.657 5.520 1.00 98.75 90 LEU A C 1
ATOM 729 O O . LEU A 1 90 ? 5.135 2.315 6.440 1.00 98.75 90 LEU A O 1
ATOM 733 N N . GLU A 1 91 ? 6.491 3.839 5.485 1.00 98.44 91 GLU A N 1
ATOM 734 C CA . GLU A 1 91 ? 6.314 4.867 6.523 1.00 98.44 91 GLU A CA 1
ATOM 735 C C . GLU A 1 91 ? 4.846 5.306 6.645 1.00 98.44 91 GLU A C 1
ATOM 737 O O . GLU A 1 91 ? 4.276 5.164 7.719 1.00 98.44 91 GLU A O 1
ATOM 742 N N . LYS A 1 92 ? 4.168 5.633 5.537 1.00 98.50 92 LYS A N 1
ATOM 743 C CA . LYS A 1 92 ? 2.717 5.898 5.553 1.00 98.50 92 LYS A CA 1
ATOM 744 C C . LYS A 1 92 ? 1.881 4.795 6.205 1.00 98.50 92 LYS A C 1
ATOM 746 O O . LYS A 1 92 ? 0.882 5.096 6.848 1.00 98.50 92 LYS A O 1
ATOM 751 N N . ILE A 1 93 ? 2.222 3.518 6.000 1.00 98.69 93 ILE A N 1
ATOM 752 C CA . ILE A 1 93 ? 1.504 2.408 6.650 1.00 98.69 93 ILE A CA 1
ATOM 753 C C . ILE A 1 93 ? 1.725 2.451 8.171 1.00 98.69 93 ILE A C 1
ATOM 755 O O . ILE A 1 93 ? 0.773 2.216 8.918 1.00 98.69 93 ILE A O 1
ATOM 759 N N . GLY A 1 94 ? 2.937 2.791 8.621 1.00 98.19 94 GLY A N 1
ATOM 760 C CA . GLY A 1 94 ? 3.237 3.062 10.031 1.00 98.19 94 GLY A CA 1
ATOM 761 C C . GLY A 1 94 ? 2.420 4.230 10.591 1.00 98.19 94 GLY A C 1
ATOM 762 O O . GLY A 1 94 ? 1.687 4.050 11.567 1.00 98.19 94 GLY A O 1
ATOM 763 N N . ASP A 1 95 ? 2.376 5.360 9.880 1.00 98.31 95 ASP A N 1
ATOM 764 C CA . ASP A 1 95 ? 1.537 6.510 10.244 1.00 98.31 95 ASP A CA 1
ATOM 765 C C . ASP A 1 95 ? 0.060 6.119 10.379 1.00 98.31 95 ASP A C 1
ATOM 767 O O . ASP A 1 95 ? -0.660 6.572 11.275 1.00 98.31 95 ASP A O 1
ATOM 771 N N . TYR A 1 96 ? -0.451 5.292 9.462 1.00 98.50 96 TYR A N 1
ATOM 772 C CA . TYR A 1 96 ? -1.830 4.811 9.524 1.00 98.50 96 TYR A CA 1
ATOM 773 C C . TYR A 1 96 ? -2.061 3.945 10.762 1.00 98.50 96 TYR A C 1
ATOM 775 O O . TYR A 1 96 ? -3.104 4.089 11.398 1.00 98.50 96 TYR A O 1
ATOM 783 N N . ALA A 1 97 ? -1.084 3.134 11.170 1.00 98.12 97 ALA A N 1
ATOM 784 C CA . ALA A 1 97 ? -1.129 2.384 12.421 1.00 98.12 97 ALA A CA 1
ATOM 785 C C . ALA A 1 97 ? -1.240 3.320 13.643 1.00 98.12 97 ALA A C 1
ATOM 787 O O . ALA A 1 97 ? -2.115 3.129 14.495 1.00 98.12 97 ALA A O 1
ATOM 788 N N . VAL A 1 98 ? -0.435 4.390 13.691 1.00 98.00 98 VAL A N 1
ATOM 789 C CA . VAL A 1 98 ? -0.505 5.427 14.740 1.00 98.00 98 VAL A CA 1
ATOM 790 C C . VAL A 1 98 ? -1.864 6.127 14.757 1.00 98.00 98 VAL A C 1
ATOM 792 O O . VAL A 1 98 ? -2.462 6.330 15.820 1.00 98.00 98 VAL A O 1
ATOM 795 N N . ASN A 1 99 ? -2.387 6.471 13.582 1.00 98.19 99 ASN A N 1
ATOM 796 C CA . ASN A 1 99 ? -3.692 7.109 13.455 1.00 98.19 99 ASN A CA 1
ATOM 797 C C . ASN A 1 99 ? -4.829 6.189 13.922 1.00 98.19 99 ASN A C 1
ATOM 799 O O . ASN A 1 99 ? -5.730 6.658 14.619 1.00 98.19 99 ASN A O 1
ATOM 803 N N . ILE A 1 100 ? -4.765 4.890 13.604 1.00 98.06 100 ILE A N 1
ATOM 804 C CA . ILE A 1 100 ? -5.728 3.874 14.052 1.00 98.06 100 ILE A CA 1
ATOM 805 C C . ILE A 1 100 ? -5.739 3.782 15.578 1.00 98.06 100 ILE A C 1
ATOM 807 O O . ILE A 1 100 ? -6.803 3.906 16.183 1.00 98.06 100 ILE A O 1
ATOM 811 N N . VAL A 1 101 ? -4.580 3.634 16.232 1.00 97.00 101 VAL A N 1
ATOM 812 C CA . VAL A 1 101 ? -4.554 3.590 17.707 1.00 97.00 101 VAL A CA 1
ATOM 813 C C . VAL A 1 101 ? -4.962 4.922 18.334 1.00 97.00 101 VAL A C 1
ATOM 815 O O . VAL A 1 101 ? -5.553 4.946 19.411 1.00 97.00 101 VAL A O 1
ATOM 818 N N . GLY A 1 102 ? -4.720 6.036 17.640 1.00 95.88 102 GLY A N 1
ATOM 819 C CA . GLY A 1 102 ? -5.209 7.357 18.019 1.00 95.88 102 GLY A CA 1
ATOM 820 C C . GLY A 1 102 ? -6.735 7.460 18.050 1.00 95.88 102 GLY A C 1
ATOM 821 O O . GLY A 1 102 ? -7.257 8.227 18.858 1.00 95.88 102 GLY A O 1
ATOM 822 N N . GLN A 1 103 ? -7.454 6.667 17.248 1.00 96.19 103 GLN A N 1
ATOM 823 C CA . GLN A 1 103 ? -8.919 6.632 17.270 1.00 96.19 103 GLN A CA 1
ATOM 824 C C . GLN A 1 103 ? -9.483 6.001 18.549 1.00 96.19 103 GLN A C 1
ATOM 826 O O . GLN A 1 103 ? -10.609 6.307 18.938 1.00 96.19 103 GLN A O 1
ATOM 831 N N . MET A 1 104 ? -8.700 5.173 19.250 1.00 94.00 104 MET A N 1
ATOM 832 C CA . MET A 1 104 ? -9.187 4.400 20.399 1.00 94.00 104 MET A CA 1
ATOM 833 C C . MET A 1 104 ? -9.704 5.264 21.550 1.00 94.00 104 MET A C 1
ATOM 835 O O . MET A 1 104 ? -10.616 4.857 22.262 1.00 94.00 104 MET A O 1
ATOM 839 N N . GLN A 1 105 ? -9.181 6.483 21.692 1.00 93.44 105 GLN A N 1
ATOM 840 C CA . GLN A 1 105 ? -9.617 7.438 22.715 1.00 93.44 105 GLN A CA 1
ATOM 841 C C . GLN A 1 105 ? -11.049 7.967 22.506 1.00 93.44 105 GLN A C 1
ATOM 843 O O . GLN A 1 105 ? -11.628 8.528 23.433 1.00 93.44 105 GLN A O 1
ATOM 848 N N . TYR A 1 106 ? -11.604 7.840 21.296 1.00 94.38 106 TYR A N 1
ATOM 849 C CA . TYR A 1 106 ? -12.935 8.352 20.954 1.00 94.38 106 TYR A CA 1
ATOM 850 C C . TYR A 1 106 ? -14.043 7.311 21.122 1.00 94.38 106 TYR A C 1
ATOM 852 O O . TYR A 1 106 ? -15.215 7.649 20.951 1.00 94.38 106 TYR A O 1
ATOM 860 N N . PHE A 1 107 ? -13.704 6.060 21.450 1.00 93.69 107 PHE A N 1
ATOM 861 C CA . PHE A 1 107 ? -14.712 5.049 21.740 1.00 93.69 107 PHE A CA 1
ATOM 862 C C . PHE A 1 107 ? -15.288 5.229 23.142 1.00 93.69 107 PHE A C 1
ATOM 864 O O . PHE A 1 107 ? -14.565 5.300 24.133 1.00 93.69 107 PHE A O 1
ATOM 871 N N . SER A 1 108 ? -16.615 5.241 23.214 1.00 92.25 108 SER A N 1
ATOM 872 C CA . SER A 1 108 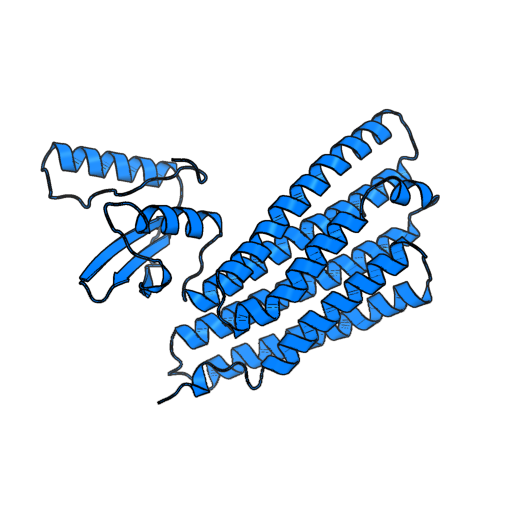? -17.363 5.084 24.466 1.00 92.25 108 SER A CA 1
ATOM 873 C C . SER A 1 108 ? -17.728 3.622 24.736 1.00 92.25 108 SER A C 1
ATOM 875 O O . SER A 1 108 ? -17.816 3.221 25.894 1.00 92.25 108 SER A O 1
ATOM 877 N N . ASP A 1 109 ? -17.885 2.825 23.674 1.00 89.56 109 ASP A N 1
ATOM 878 C CA . ASP A 1 109 ? -18.111 1.383 23.716 1.00 89.56 109 ASP A CA 1
ATOM 879 C C . ASP A 1 109 ? -17.355 0.706 22.561 1.00 89.56 109 ASP A C 1
ATOM 881 O O . ASP A 1 109 ? -17.608 0.951 21.380 1.00 89.56 109 ASP A O 1
ATOM 885 N N . LEU A 1 110 ? -16.395 -0.150 22.911 1.00 89.31 110 LEU A N 1
ATOM 886 C CA . LEU A 1 110 ? -15.563 -0.878 21.951 1.00 89.31 110 LEU A CA 1
ATOM 887 C C . LEU A 1 110 ? -16.286 -2.062 21.313 1.00 89.31 110 LEU A C 1
ATOM 889 O O . LEU A 1 110 ? -15.832 -2.556 20.280 1.00 89.31 110 LEU A O 1
ATOM 893 N N . VAL A 1 111 ? -17.400 -2.513 21.898 1.00 89.56 111 VAL A N 1
ATOM 894 C CA . VAL A 1 111 ? -18.192 -3.623 21.357 1.00 89.56 111 VAL A CA 1
ATOM 895 C C . VAL A 1 111 ? -18.631 -3.312 19.928 1.00 89.56 111 VAL A C 1
ATOM 897 O O . VAL A 1 111 ? -18.583 -4.198 19.081 1.00 89.56 111 VAL A O 1
ATOM 900 N N . ILE A 1 112 ? -18.932 -2.044 19.623 1.00 90.31 112 ILE A N 1
ATOM 901 C CA . ILE A 1 112 ? -19.312 -1.606 18.274 1.00 90.31 112 ILE A CA 1
ATOM 902 C C . ILE A 1 112 ? -18.237 -1.940 17.237 1.00 90.31 112 ILE A C 1
ATOM 904 O O . ILE A 1 112 ? -18.571 -2.455 16.176 1.00 90.31 112 ILE A O 1
ATOM 908 N N . LEU A 1 113 ? -16.950 -1.707 17.525 1.00 92.38 113 LEU A N 1
ATOM 909 C CA . LEU A 1 113 ? -15.867 -2.056 16.596 1.00 92.38 113 LEU A CA 1
ATOM 910 C C . LEU A 1 113 ? -15.786 -3.576 16.377 1.00 92.38 113 LEU A C 1
ATOM 912 O O . LEU A 1 113 ? -15.518 -4.030 15.265 1.00 92.38 113 LEU A O 1
ATOM 916 N N . GLN A 1 114 ? -16.041 -4.360 17.428 1.00 89.12 114 GLN A N 1
ATOM 917 C CA . GLN A 1 114 ? -15.973 -5.824 17.398 1.00 89.12 114 GLN A CA 1
ATOM 918 C C . GLN A 1 114 ? -17.093 -6.470 16.568 1.00 89.12 114 GLN A C 1
ATOM 920 O O . GLN A 1 114 ? -16.955 -7.625 16.167 1.00 89.12 114 GLN A O 1
ATOM 925 N N . GLU A 1 115 ? -18.173 -5.742 16.268 1.00 91.06 115 GLU A N 1
ATOM 926 C CA . GLU A 1 115 ? -19.227 -6.199 15.351 1.00 91.06 115 GLU A CA 1
ATOM 927 C C . GLU A 1 115 ? -18.767 -6.234 13.883 1.00 91.06 115 GLU A C 1
ATOM 929 O O . GLU A 1 115 ? -19.404 -6.882 13.048 1.00 91.06 115 GLU A O 1
ATOM 934 N N . TYR A 1 116 ? -17.654 -5.570 13.558 1.00 93.12 116 TYR A N 1
ATOM 935 C CA . TYR A 1 116 ? -17.125 -5.480 12.202 1.00 93.12 116 TYR A CA 1
ATOM 936 C C . TYR A 1 116 ? -15.833 -6.284 12.030 1.00 93.12 116 TYR A C 1
ATOM 938 O O . TYR A 1 116 ? -15.012 -6.428 12.935 1.00 93.12 116 TYR A O 1
ATOM 946 N N . ASN A 1 117 ? -15.608 -6.785 10.814 1.00 92.25 117 ASN A N 1
ATOM 947 C CA . ASN A 1 117 ? -14.462 -7.640 10.510 1.00 92.25 117 ASN A CA 1
ATOM 948 C C . ASN A 1 117 ? -13.206 -6.829 10.140 1.00 92.25 117 ASN A C 1
ATOM 950 O O . ASN A 1 117 ? -12.714 -6.905 9.015 1.00 92.25 117 ASN A O 1
ATOM 954 N N . TYR A 1 118 ? -12.677 -6.053 11.089 1.00 95.88 118 TYR A N 1
ATOM 955 C CA . TYR A 1 118 ? -11.420 -5.316 10.902 1.00 95.88 118 TYR A CA 1
ATOM 956 C C . TYR A 1 118 ? -10.211 -6.250 10.734 1.00 95.88 118 TYR A C 1
ATOM 958 O O . TYR A 1 118 ? -9.252 -5.908 10.049 1.00 95.88 118 TYR A O 1
ATOM 966 N N . LYS A 1 119 ? -10.268 -7.457 11.313 1.00 97.44 119 LYS A N 1
ATOM 967 C CA . LYS A 1 119 ? -9.188 -8.455 11.275 1.00 97.44 119 LYS A CA 1
ATOM 968 C C . LYS A 1 119 ? -8.819 -8.872 9.852 1.00 97.44 119 LYS A C 1
ATOM 970 O O . LYS A 1 119 ? -7.635 -8.979 9.554 1.00 97.44 119 LYS A O 1
ATOM 975 N N . ALA A 1 120 ? -9.807 -9.007 8.966 1.00 97.94 120 ALA A N 1
ATOM 976 C CA . ALA A 1 120 ? -9.571 -9.333 7.560 1.00 97.94 120 ALA A CA 1
ATOM 977 C C . ALA A 1 120 ? -8.685 -8.301 6.836 1.00 97.94 120 ALA A C 1
ATOM 979 O O . ALA A 1 120 ? -7.895 -8.680 5.975 1.00 97.94 120 ALA A O 1
ATOM 980 N N . PHE A 1 121 ? -8.760 -7.014 7.204 1.00 98.50 121 PHE A N 1
ATOM 981 C CA . PHE A 1 121 ? -7.854 -6.005 6.647 1.00 98.50 121 PHE A CA 1
ATOM 982 C C . PHE A 1 121 ? -6.413 -6.251 7.099 1.00 98.50 121 PHE A C 1
ATOM 984 O O . PHE A 1 121 ? -5.505 -6.263 6.274 1.00 98.50 121 PHE A O 1
ATOM 991 N N . PHE A 1 122 ? -6.198 -6.482 8.399 1.00 98.56 122 PHE A N 1
ATOM 992 C CA . PHE A 1 122 ? -4.862 -6.768 8.931 1.00 98.56 122 PHE A CA 1
ATOM 993 C C . PHE A 1 122 ? -4.270 -8.038 8.317 1.00 98.56 122 PHE A C 1
ATOM 995 O O . PHE A 1 122 ? -3.094 -8.038 7.968 1.00 98.56 122 PHE A O 1
ATOM 1002 N N . GLU A 1 123 ? -5.066 -9.095 8.144 1.00 98.50 123 GLU A N 1
ATOM 1003 C CA . GLU A 1 123 ? -4.627 -10.334 7.492 1.00 98.50 123 GLU A CA 1
ATOM 1004 C C . GLU A 1 123 ? -4.104 -10.081 6.071 1.00 98.50 123 GLU A C 1
ATOM 1006 O O . GLU A 1 123 ? -3.004 -10.529 5.737 1.00 98.50 123 GLU A O 1
ATOM 1011 N N . GLU A 1 124 ? -4.841 -9.326 5.249 1.00 98.56 124 GLU A N 1
ATOM 1012 C CA . GLU A 1 124 ? -4.417 -9.031 3.875 1.00 98.56 124 GLU A CA 1
ATOM 1013 C C . GLU A 1 124 ? -3.210 -8.078 3.837 1.00 98.56 124 GLU A C 1
ATOM 1015 O O . GLU A 1 124 ? -2.258 -8.333 3.097 1.00 98.56 124 GLU A O 1
ATOM 1020 N N . ILE A 1 125 ? -3.179 -7.039 4.684 1.00 98.81 125 ILE A N 1
ATOM 1021 C CA . ILE A 1 125 ? -2.045 -6.102 4.751 1.00 98.81 125 ILE A CA 1
ATOM 1022 C C . ILE A 1 125 ? -0.766 -6.823 5.197 1.00 98.81 125 ILE A C 1
ATOM 1024 O O . ILE A 1 125 ? 0.279 -6.685 4.559 1.00 98.81 125 ILE A O 1
ATOM 1028 N N . LEU A 1 126 ? -0.825 -7.631 6.261 1.00 98.69 126 LEU A N 1
ATOM 1029 C CA . LEU A 1 126 ? 0.334 -8.373 6.771 1.00 98.69 126 LEU A CA 1
ATOM 1030 C C . LEU A 1 126 ? 0.839 -9.395 5.741 1.00 98.69 126 LEU A C 1
ATOM 1032 O O . LEU A 1 126 ? 2.047 -9.523 5.522 1.00 98.69 126 LEU A O 1
ATOM 1036 N N . LYS A 1 127 ? -0.072 -10.080 5.043 1.00 98.44 127 LYS A N 1
ATOM 1037 C CA . LYS A 1 127 ? 0.273 -10.974 3.930 1.00 98.44 127 LYS A CA 1
ATOM 1038 C C . LYS A 1 127 ? 1.016 -10.234 2.812 1.00 98.44 127 LYS A C 1
ATOM 1040 O O . LYS A 1 127 ? 2.030 -10.738 2.322 1.00 98.44 127 LYS A O 1
ATOM 1045 N N . ALA A 1 128 ? 0.576 -9.035 2.440 1.00 98.56 128 ALA A N 1
ATOM 1046 C CA . ALA A 1 128 ? 1.268 -8.221 1.447 1.00 98.56 128 ALA A CA 1
ATOM 1047 C C . ALA A 1 128 ? 2.665 -7.792 1.933 1.00 98.56 128 ALA A C 1
ATOM 1049 O O . ALA A 1 128 ? 3.649 -7.985 1.216 1.00 98.56 128 ALA A O 1
ATOM 1050 N N . LEU A 1 129 ? 2.776 -7.304 3.176 1.00 98.56 129 LEU A N 1
ATOM 1051 C CA . LEU A 1 129 ? 4.044 -6.869 3.778 1.00 98.56 129 LEU A CA 1
ATOM 1052 C C . LEU A 1 129 ? 5.102 -7.981 3.796 1.00 98.56 129 LEU A C 1
ATOM 1054 O O . LEU A 1 129 ? 6.250 -7.746 3.414 1.00 98.56 129 LEU A O 1
ATOM 1058 N N . THR A 1 130 ? 4.715 -9.207 4.166 1.00 97.00 130 THR A N 1
ATOM 1059 C CA . THR A 1 130 ? 5.638 -10.361 4.188 1.00 97.00 130 THR A CA 1
ATOM 1060 C C . THR A 1 130 ? 6.197 -10.720 2.807 1.00 97.00 130 THR A C 1
ATOM 1062 O O . THR A 1 130 ? 7.289 -11.280 2.716 1.00 97.00 130 THR A O 1
ATOM 1065 N N . SER A 1 131 ? 5.502 -10.344 1.730 1.00 97.69 131 SER A N 1
ATOM 1066 C CA . SER A 1 131 ? 5.918 -10.625 0.353 1.00 97.69 131 SER A CA 1
ATOM 1067 C C . SER A 1 131 ? 6.882 -9.573 -0.217 1.00 97.69 131 SER A C 1
ATOM 1069 O O . SER A 1 131 ? 7.597 -9.870 -1.170 1.00 97.69 131 SER A O 1
ATOM 1071 N N . ILE A 1 132 ? 6.957 -8.363 0.359 1.00 97.94 132 ILE A N 1
ATOM 1072 C CA . ILE A 1 132 ? 7.706 -7.216 -0.203 1.00 97.94 132 ILE A CA 1
ATOM 1073 C C . ILE A 1 132 ? 9.192 -7.526 -0.404 1.00 97.94 132 ILE A C 1
ATOM 1075 O O . ILE A 1 132 ? 9.749 -7.268 -1.474 1.00 97.94 132 ILE A O 1
ATOM 1079 N N . VAL A 1 133 ? 9.852 -8.059 0.630 1.00 96.06 133 VAL A N 1
ATOM 1080 C CA . VAL A 1 133 ? 11.303 -8.308 0.594 1.00 96.06 133 VAL A CA 1
ATOM 1081 C C . VAL A 1 133 ? 11.641 -9.352 -0.461 1.00 96.06 133 VAL A C 1
ATOM 1083 O O . VAL A 1 133 ? 12.579 -9.162 -1.238 1.00 96.06 133 VAL A O 1
ATOM 1086 N N . ASP A 1 134 ? 10.877 -10.438 -0.511 1.00 95.06 134 ASP A N 1
ATOM 1087 C CA . ASP A 1 134 ? 11.097 -11.518 -1.465 1.00 95.06 134 ASP A CA 1
ATOM 1088 C C . ASP A 1 134 ? 10.777 -11.077 -2.895 1.00 95.06 134 ASP A C 1
ATOM 1090 O O . ASP A 1 134 ? 11.602 -11.295 -3.781 1.00 95.06 134 ASP A O 1
ATOM 1094 N N . ALA A 1 135 ? 9.664 -10.370 -3.106 1.00 95.69 135 ALA A N 1
ATOM 1095 C CA . ALA A 1 135 ? 9.287 -9.821 -4.405 1.00 95.69 135 ALA A CA 1
ATOM 1096 C C . ALA A 1 135 ? 10.394 -8.926 -4.987 1.00 95.69 135 ALA A C 1
ATOM 1098 O O . ALA A 1 135 ? 10.785 -9.084 -6.145 1.00 95.69 135 ALA A O 1
ATOM 1099 N N . LEU A 1 136 ? 10.962 -8.028 -4.173 1.00 93.31 136 LEU A N 1
ATOM 1100 C CA . LEU A 1 136 ? 12.024 -7.127 -4.619 1.00 93.31 136 LEU A CA 1
ATOM 1101 C C . LEU A 1 136 ? 13.363 -7.853 -4.820 1.00 93.31 136 LEU A C 1
ATOM 1103 O O . LEU A 1 136 ? 14.005 -7.695 -5.858 1.00 93.31 136 LEU A O 1
ATOM 1107 N N . THR A 1 137 ? 13.808 -8.639 -3.835 1.00 91.06 137 THR A N 1
ATOM 1108 C CA . THR A 1 137 ? 15.149 -9.256 -3.865 1.00 91.06 137 THR A CA 1
ATOM 1109 C C . THR A 1 137 ? 15.260 -10.394 -4.875 1.00 91.06 137 THR A C 1
ATOM 1111 O O . THR A 1 137 ? 16.314 -10.553 -5.491 1.00 91.06 137 THR A O 1
ATOM 1114 N N . LYS A 1 138 ? 14.178 -11.153 -5.087 1.00 91.12 138 LYS A N 1
ATOM 1115 C CA . LYS A 1 138 ? 14.105 -12.225 -6.091 1.00 91.12 138 LYS A CA 1
ATOM 1116 C C . LYS A 1 138 ? 13.658 -11.720 -7.463 1.00 91.12 138 LYS A C 1
ATOM 1118 O O . LYS A 1 138 ? 13.669 -12.506 -8.404 1.00 91.12 138 LYS A O 1
ATOM 1123 N N . ARG A 1 139 ? 13.305 -10.431 -7.590 1.00 89.44 139 ARG A N 1
ATOM 1124 C CA . ARG A 1 139 ? 12.740 -9.831 -8.812 1.00 89.44 139 ARG A CA 1
ATOM 1125 C C . ARG A 1 139 ? 11.512 -10.607 -9.308 1.00 89.44 139 ARG A C 1
ATOM 1127 O O . ARG A 1 139 ? 11.368 -10.860 -10.499 1.00 89.44 139 ARG A O 1
ATOM 1134 N N . ASP A 1 140 ? 10.648 -11.004 -8.378 1.00 90.62 140 ASP A N 1
ATOM 1135 C CA . ASP A 1 140 ? 9.470 -11.821 -8.661 1.00 90.62 140 ASP A CA 1
ATOM 1136 C C . ASP A 1 140 ? 8.260 -10.925 -8.959 1.00 90.62 140 ASP A C 1
ATOM 1138 O O . ASP A 1 140 ? 7.618 -10.370 -8.062 1.00 90.62 140 ASP A O 1
ATOM 1142 N N . THR A 1 141 ? 7.948 -10.784 -10.248 1.00 89.81 141 THR A N 1
ATOM 1143 C CA . THR A 1 141 ? 6.800 -10.000 -10.712 1.00 89.81 141 THR A CA 1
ATOM 1144 C C . THR A 1 141 ? 5.473 -10.586 -10.240 1.00 89.81 141 THR A C 1
ATOM 1146 O O . THR A 1 141 ? 4.562 -9.824 -9.936 1.00 89.81 141 THR A O 1
ATOM 1149 N N . SER A 1 142 ? 5.354 -11.909 -10.101 1.00 91.12 142 SER A N 1
ATOM 1150 C CA . SER A 1 142 ? 4.108 -12.536 -9.639 1.00 91.12 142 SER A CA 1
ATOM 1151 C C . SER A 1 142 ? 3.811 -12.163 -8.188 1.00 91.12 142 SER A C 1
ATOM 1153 O O . SER A 1 142 ? 2.673 -11.831 -7.853 1.00 91.12 142 SER A O 1
ATOM 1155 N N . MET A 1 143 ? 4.835 -12.142 -7.329 1.00 95.44 143 MET A N 1
ATOM 1156 C CA . MET A 1 143 ? 4.691 -11.649 -5.955 1.00 95.44 143 MET A CA 1
ATOM 1157 C C . MET A 1 143 ? 4.337 -10.157 -5.922 1.00 95.44 143 MET A C 1
ATOM 1159 O O . MET A 1 143 ? 3.470 -9.754 -5.148 1.00 95.44 143 MET A O 1
ATOM 1163 N N . ALA A 1 144 ? 4.952 -9.341 -6.785 1.00 95.38 144 ALA A N 1
ATOM 1164 C CA . ALA A 1 144 ? 4.642 -7.914 -6.882 1.00 95.38 144 ALA A CA 1
ATOM 1165 C C . ALA A 1 144 ? 3.186 -7.654 -7.315 1.00 95.38 144 ALA A C 1
ATOM 1167 O O . ALA A 1 144 ? 2.507 -6.819 -6.720 1.00 95.38 144 ALA A O 1
ATOM 1168 N N . LEU A 1 145 ? 2.676 -8.418 -8.288 1.00 93.38 145 LEU A N 1
ATOM 1169 C CA . LEU A 1 145 ? 1.267 -8.388 -8.697 1.00 93.38 145 LEU A CA 1
ATOM 1170 C C . LEU A 1 145 ? 0.334 -8.818 -7.555 1.00 93.38 145 LEU A C 1
ATOM 1172 O O . LEU A 1 145 ? -0.734 -8.233 -7.374 1.00 93.38 145 LEU A O 1
ATOM 1176 N N . GLY A 1 146 ? 0.745 -9.809 -6.757 1.00 96.19 146 GLY A N 1
ATOM 1177 C CA . GLY A 1 146 ? 0.027 -10.221 -5.550 1.00 96.19 146 GLY A CA 1
ATOM 1178 C C . GLY A 1 146 ? -0.113 -9.095 -4.522 1.00 96.19 146 GLY A C 1
ATOM 1179 O O . GLY A 1 146 ? -1.191 -8.931 -3.954 1.00 96.19 146 GLY A O 1
ATOM 1180 N N . ILE A 1 147 ? 0.938 -8.287 -4.339 1.00 98.31 147 ILE A N 1
ATOM 1181 C CA . ILE A 1 147 ? 0.913 -7.092 -3.479 1.00 98.31 147 ILE A CA 1
ATOM 1182 C C . ILE A 1 147 ? -0.040 -6.034 -4.055 1.00 98.31 147 ILE A C 1
ATOM 1184 O O . ILE A 1 147 ? -0.871 -5.509 -3.321 1.00 98.31 147 ILE A O 1
ATOM 1188 N N . CYS A 1 148 ? 0.007 -5.760 -5.366 1.00 96.69 148 CYS A N 1
ATOM 1189 C CA . CYS A 1 148 ? -0.928 -4.821 -6.004 1.00 96.69 148 CYS A CA 1
ATOM 1190 C C . CYS A 1 148 ? -2.393 -5.232 -5.802 1.00 96.69 148 CYS A C 1
ATOM 1192 O O . CYS A 1 148 ? -3.248 -4.389 -5.555 1.00 96.69 148 CYS A O 1
ATOM 1194 N N . LYS A 1 149 ? -2.685 -6.535 -5.879 1.00 95.75 149 LYS A N 1
ATOM 1195 C CA . LYS A 1 149 ? -4.042 -7.070 -5.709 1.00 95.75 149 LYS A CA 1
ATOM 1196 C C . LYS A 1 149 ? -4.606 -6.864 -4.296 1.00 95.75 149 LYS A C 1
ATOM 1198 O O . LYS A 1 149 ? -5.820 -6.932 -4.127 1.00 95.75 149 LYS A O 1
ATOM 1203 N N . SER A 1 150 ? -3.757 -6.625 -3.296 1.00 97.50 150 SER A N 1
ATOM 1204 C CA . SER A 1 150 ? -4.206 -6.402 -1.917 1.00 97.50 150 SER A CA 1
ATOM 1205 C C . SER A 1 150 ? -5.107 -5.168 -1.797 1.00 97.50 150 SER A C 1
ATOM 1207 O O . SER A 1 150 ? -6.069 -5.218 -1.041 1.00 97.50 150 SER A O 1
ATOM 1209 N N . GLU A 1 151 ? -4.864 -4.109 -2.581 1.00 97.88 151 GLU A N 1
ATOM 1210 C CA . GLU A 1 151 ? -5.734 -2.920 -2.630 1.00 97.88 151 GLU A CA 1
ATOM 1211 C C . GLU A 1 151 ? -7.170 -3.294 -3.019 1.00 97.88 151 GLU A C 1
ATOM 1213 O O . GLU A 1 151 ? -8.093 -3.033 -2.259 1.00 97.88 151 GLU A O 1
ATOM 1218 N N . ILE A 1 152 ? -7.343 -4.065 -4.094 1.00 95.12 152 ILE A N 1
ATOM 1219 C CA . ILE A 1 152 ? -8.663 -4.502 -4.572 1.00 95.12 152 ILE A CA 1
ATOM 1220 C C . ILE A 1 152 ? -9.436 -5.276 -3.493 1.00 95.12 152 ILE A C 1
ATOM 1222 O O . ILE A 1 152 ? -10.662 -5.177 -3.401 1.00 95.12 152 ILE A O 1
ATOM 1226 N N . GLU A 1 153 ? -8.757 -6.114 -2.708 1.00 97.31 153 GLU A N 1
ATOM 1227 C CA . GLU A 1 153 ? -9.413 -6.858 -1.628 1.00 97.31 153 GLU A CA 1
ATOM 1228 C C . GLU A 1 153 ? -9.748 -5.954 -0.430 1.00 97.31 153 GLU A C 1
ATOM 1230 O O . GLU A 1 153 ? -10.832 -6.085 0.144 1.00 97.31 153 GLU A O 1
ATOM 1235 N N . LEU A 1 154 ? -8.877 -5.001 -0.088 1.00 98.06 154 LEU A N 1
ATOM 1236 C CA . LEU A 1 154 ? -9.106 -4.027 0.984 1.00 98.06 154 LEU A CA 1
ATOM 1237 C C . LEU A 1 154 ? -10.243 -3.053 0.637 1.00 98.06 154 LEU A C 1
ATOM 1239 O O . LEU A 1 154 ? -11.093 -2.800 1.491 1.00 98.06 154 LEU A O 1
ATOM 1243 N N . ASP A 1 155 ? -10.346 -2.614 -0.616 1.00 97.75 155 ASP A N 1
ATOM 1244 C CA . ASP A 1 155 ? -11.445 -1.786 -1.123 1.00 97.75 155 ASP A CA 1
ATOM 1245 C C . ASP A 1 155 ? -12.792 -2.498 -1.007 1.00 97.75 155 ASP A C 1
ATOM 1247 O O . ASP A 1 155 ? -13.774 -1.935 -0.521 1.00 97.75 155 ASP A O 1
ATOM 1251 N N . LYS A 1 156 ? -12.855 -3.783 -1.383 1.00 97.31 156 LYS A N 1
ATOM 1252 C CA . LYS A 1 156 ? -14.079 -4.588 -1.221 1.00 97.31 156 LYS A CA 1
ATOM 1253 C C . LYS A 1 156 ? -14.487 -4.704 0.244 1.00 97.31 156 LYS A C 1
ATOM 1255 O O . LYS A 1 156 ? -15.680 -4.633 0.561 1.00 97.31 156 LYS A O 1
ATOM 1260 N N . LEU A 1 157 ? -13.516 -4.926 1.135 1.00 97.25 157 LEU A N 1
ATOM 1261 C CA . LEU A 1 157 ? -13.767 -4.974 2.573 1.00 97.25 157 LEU A CA 1
ATOM 1262 C C . LEU A 1 157 ? -14.277 -3.617 3.070 1.00 97.25 157 LEU A C 1
ATOM 1264 O O . LEU A 1 157 ? -15.259 -3.582 3.819 1.00 97.25 157 LEU A O 1
ATOM 1268 N N . TYR A 1 158 ? -13.668 -2.516 2.630 1.00 97.81 158 TYR A N 1
ATOM 1269 C CA . TYR A 1 158 ? -14.084 -1.160 2.972 1.00 97.81 158 TYR A CA 1
ATOM 1270 C C . TYR A 1 158 ? -15.513 -0.889 2.508 1.00 97.81 158 TYR A C 1
ATOM 1272 O O . TYR A 1 158 ? -16.364 -0.584 3.338 1.00 97.81 158 TYR A O 1
ATOM 1280 N N . ASP A 1 159 ? -15.826 -1.118 1.234 1.00 97.06 159 ASP A N 1
ATOM 1281 C CA . ASP A 1 159 ? -17.152 -0.897 0.650 1.00 97.06 159 ASP A CA 1
ATOM 1282 C C . ASP A 1 159 ? -18.263 -1.664 1.375 1.00 97.06 159 ASP A C 1
ATOM 1284 O O . ASP A 1 159 ? -19.371 -1.154 1.582 1.00 97.06 159 ASP A O 1
ATOM 1288 N N . SER A 1 160 ? -17.984 -2.916 1.746 1.00 95.75 160 SER A N 1
ATOM 1289 C CA . SER A 1 160 ? -18.924 -3.757 2.485 1.00 95.75 160 SER A CA 1
ATOM 1290 C C . SER A 1 160 ? -19.186 -3.199 3.887 1.00 95.75 160 SER A C 1
ATOM 1292 O O . SER A 1 160 ? -20.342 -3.019 4.284 1.00 95.75 160 SER A O 1
ATOM 1294 N N . ASN A 1 161 ? -18.126 -2.875 4.634 1.00 95.56 161 ASN A N 1
ATOM 1295 C CA . ASN A 1 161 ? -18.255 -2.328 5.984 1.00 95.56 161 ASN A CA 1
ATOM 1296 C C . ASN A 1 161 ? -18.854 -0.915 5.977 1.00 95.56 161 ASN A C 1
ATOM 1298 O O . ASN A 1 161 ? -19.705 -0.613 6.810 1.00 95.56 161 ASN A O 1
ATOM 1302 N N . PHE A 1 162 ? -18.494 -0.084 4.999 1.00 96.25 162 PHE A N 1
ATOM 1303 C CA . PHE A 1 162 ? -19.027 1.259 4.806 1.00 96.25 162 PHE A CA 1
ATOM 1304 C C . PHE A 1 162 ? -20.550 1.237 4.684 1.00 96.25 162 PHE A C 1
ATOM 1306 O O . PHE A 1 162 ? -21.238 1.946 5.414 1.00 96.25 162 PHE A O 1
ATOM 1313 N N . LYS A 1 163 ? -21.102 0.361 3.833 1.00 95.81 163 LYS A N 1
ATOM 1314 C CA . LYS A 1 163 ? -22.560 0.202 3.674 1.00 95.81 163 LYS A CA 1
ATOM 1315 C C . LYS A 1 163 ? -23.246 -0.216 4.977 1.00 95.81 163 LYS A C 1
ATOM 1317 O O . LYS A 1 163 ? -24.324 0.296 5.284 1.00 95.81 163 LYS A O 1
ATOM 1322 N N . ASN A 1 164 ? -22.627 -1.112 5.745 1.00 94.56 164 ASN A N 1
ATOM 1323 C CA . ASN A 1 164 ? -23.159 -1.559 7.034 1.00 94.56 164 ASN A CA 1
ATOM 1324 C C . ASN A 1 164 ? -23.161 -0.427 8.073 1.00 94.56 164 ASN A C 1
ATOM 1326 O O . ASN A 1 164 ? -24.184 -0.204 8.722 1.00 94.56 164 ASN A O 1
ATOM 1330 N N . ILE A 1 165 ? -22.067 0.337 8.167 1.00 95.12 165 ILE A N 1
ATOM 1331 C CA . ILE A 1 165 ? -21.960 1.508 9.048 1.00 95.12 165 ILE A CA 1
ATOM 1332 C C . ILE A 1 165 ? -22.994 2.569 8.660 1.00 95.12 165 ILE A C 1
ATOM 1334 O O . ILE A 1 165 ? -23.704 3.084 9.520 1.00 95.12 165 ILE A O 1
ATOM 1338 N N . LEU A 1 166 ? -23.135 2.870 7.366 1.00 95.19 166 LEU A N 1
ATOM 1339 C CA . LEU A 1 166 ? -24.085 3.869 6.863 1.00 95.19 166 LEU A CA 1
ATOM 1340 C C . LEU A 1 166 ? -25.531 3.486 7.206 1.00 95.19 166 LEU A C 1
ATOM 1342 O O . LEU A 1 166 ? -26.321 4.328 7.637 1.00 95.19 166 LEU A O 1
ATOM 1346 N N . LYS A 1 167 ? -25.864 2.195 7.093 1.00 94.75 167 LYS A N 1
ATOM 1347 C CA . LYS A 1 167 ? -27.155 1.668 7.538 1.00 94.75 167 LYS A CA 1
ATOM 1348 C C . LYS A 1 167 ? -27.346 1.857 9.047 1.00 94.75 167 LYS A C 1
ATOM 1350 O O . LYS A 1 167 ? -28.375 2.393 9.450 1.00 94.75 167 LYS A O 1
ATOM 1355 N N . ALA A 1 168 ? -26.370 1.484 9.873 1.00 93.94 168 ALA A N 1
ATOM 1356 C CA . ALA A 1 168 ? -26.458 1.637 11.327 1.00 93.94 168 ALA A CA 1
ATOM 1357 C C . ALA A 1 168 ? -26.598 3.112 11.762 1.00 93.94 168 ALA A C 1
ATOM 1359 O O . ALA A 1 168 ? -27.420 3.425 12.625 1.00 93.94 168 ALA A O 1
ATOM 1360 N N . LEU A 1 169 ? -25.885 4.027 11.094 1.00 94.31 169 LEU A N 1
ATOM 1361 C CA . LEU A 1 169 ? -26.020 5.475 11.285 1.00 94.31 169 LEU A CA 1
ATOM 1362 C C . LEU A 1 169 ? -27.435 5.962 10.949 1.00 94.31 169 LEU A C 1
ATOM 1364 O O . LEU A 1 169 ? -28.008 6.753 11.696 1.00 94.31 169 LEU A O 1
ATOM 1368 N N . SER A 1 170 ? -28.028 5.466 9.857 1.00 94.25 170 SER A N 1
ATOM 1369 C CA . SER A 1 170 ? -29.399 5.827 9.464 1.00 94.25 170 SER A CA 1
ATOM 1370 C C . SER A 1 170 ? -30.466 5.350 10.459 1.00 94.25 170 SER A C 1
ATOM 1372 O O . SER A 1 170 ? -31.523 5.966 10.575 1.00 94.25 170 SER A O 1
ATOM 1374 N N . GLU A 1 171 ? -30.172 4.290 11.215 1.00 93.44 171 GLU A N 1
ATOM 1375 C CA . GLU A 1 171 ? -31.024 3.761 12.287 1.00 93.44 171 GLU A CA 1
ATOM 1376 C C . GLU A 1 171 ? -30.843 4.523 13.618 1.00 93.44 171 GLU A C 1
ATOM 1378 O O . GLU A 1 171 ? -31.511 4.204 14.601 1.00 93.44 171 GLU A O 1
ATOM 1383 N N . GLY A 1 172 ? -29.959 5.530 13.666 1.00 83.75 172 GLY A N 1
ATOM 1384 C CA . GLY A 1 172 ? -29.705 6.357 14.850 1.00 83.75 172 GLY A CA 1
ATOM 1385 C C . GLY A 1 172 ? -28.919 5.649 15.957 1.00 83.75 172 GLY A C 1
ATOM 1386 O O . GLY A 1 172 ? -28.956 6.089 17.107 1.00 83.75 172 GLY A O 1
ATOM 1387 N N . LYS A 1 173 ? -28.227 4.549 15.638 1.00 80.69 173 LYS A N 1
ATOM 1388 C CA . LYS A 1 173 ? -27.415 3.794 16.600 1.00 80.69 173 LYS A CA 1
ATOM 1389 C C . LYS A 1 173 ? -26.057 4.458 16.781 1.00 80.69 173 LYS A C 1
ATOM 1391 O O . LYS A 1 173 ? -25.422 4.797 15.795 1.00 80.69 173 LYS A O 1
ATOM 1396 N N . ASP A 1 174 ? -25.647 4.630 18.036 1.00 87.31 174 ASP A N 1
ATOM 1397 C CA . ASP A 1 174 ? -24.277 4.920 18.487 1.00 87.31 174 ASP A CA 1
ATOM 1398 C C . ASP A 1 174 ? -23.371 5.679 17.490 1.00 87.31 174 ASP A C 1
ATOM 1400 O O . ASP A 1 174 ? -22.350 5.188 17.003 1.00 87.31 174 ASP A O 1
ATOM 1404 N N . ILE A 1 175 ? -23.793 6.903 17.153 1.00 93.25 175 ILE A N 1
ATOM 1405 C CA . ILE A 1 175 ? -23.208 7.698 16.064 1.00 93.25 175 ILE A CA 1
ATOM 1406 C C . ILE A 1 175 ? -21.705 7.924 16.276 1.00 93.25 175 ILE A C 1
ATOM 1408 O O . ILE A 1 175 ? -20.934 7.854 15.320 1.00 93.25 175 ILE A O 1
ATOM 1412 N N . GLY A 1 176 ? -21.286 8.182 17.519 1.00 94.94 176 GLY A N 1
ATOM 1413 C CA . GLY A 1 176 ? -19.886 8.440 17.855 1.00 94.94 176 GLY A CA 1
ATOM 1414 C C . GLY A 1 176 ? -18.993 7.241 17.548 1.00 94.94 176 GLY A C 1
ATOM 1415 O O . GLY A 1 176 ? -18.041 7.371 16.781 1.00 94.94 176 GLY A O 1
ATOM 1416 N N . ASN A 1 177 ? -19.335 6.061 18.075 1.00 95.69 177 ASN A N 1
ATOM 1417 C CA . ASN A 1 177 ? -18.529 4.855 17.880 1.00 95.69 177 ASN A CA 1
ATOM 1418 C C . ASN A 1 177 ? -18.537 4.389 16.412 1.00 95.69 177 ASN A C 1
ATOM 1420 O O . ASN A 1 177 ? -17.513 3.922 15.910 1.00 95.69 177 ASN A O 1
ATOM 1424 N N . LEU A 1 178 ? -19.649 4.569 15.688 1.00 96.31 178 LEU A N 1
ATOM 1425 C CA . LEU A 1 178 ? -19.729 4.261 14.254 1.00 96.31 178 LEU A CA 1
ATOM 1426 C C . LEU A 1 178 ? -18.840 5.171 13.396 1.00 96.31 178 LEU A C 1
ATOM 1428 O O . LEU A 1 178 ? -18.168 4.683 12.487 1.00 96.31 178 LEU A O 1
ATOM 1432 N N . ILE A 1 179 ? -18.799 6.476 13.685 1.00 96.31 179 ILE A N 1
ATOM 1433 C CA . ILE A 1 179 ? -17.905 7.412 12.986 1.00 96.31 179 ILE A CA 1
ATOM 1434 C C . ILE A 1 179 ? -16.439 7.071 13.276 1.00 96.31 179 ILE A C 1
ATOM 1436 O O . ILE A 1 179 ? -15.632 7.013 12.349 1.00 96.31 179 ILE A O 1
ATOM 1440 N N . THR A 1 180 ? -16.089 6.789 14.533 1.00 96.88 180 THR A N 1
ATOM 1441 C CA . THR A 1 180 ? -14.731 6.361 14.905 1.00 96.88 180 THR A CA 1
ATOM 1442 C C . THR A 1 180 ? -14.334 5.066 14.183 1.00 96.88 180 THR A C 1
ATOM 1444 O O . THR A 1 180 ? -13.239 4.969 13.630 1.00 96.88 180 THR A O 1
ATOM 1447 N N . THR A 1 181 ? -15.249 4.094 14.103 1.00 97.19 181 THR A N 1
ATOM 1448 C CA . THR A 1 181 ? -15.052 2.837 13.356 1.00 97.19 181 THR A CA 1
ATOM 1449 C C . THR A 1 181 ? -14.805 3.096 11.868 1.00 97.19 181 THR A C 1
ATOM 1451 O O . THR A 1 181 ? -13.897 2.512 11.278 1.00 97.19 181 THR A O 1
ATOM 1454 N N . LEU A 1 182 ? -15.562 4.015 11.260 1.00 97.00 182 LEU A N 1
ATOM 1455 C CA . LEU A 1 182 ? -15.375 4.401 9.862 1.00 97.00 182 LEU A CA 1
ATOM 1456 C C . LEU A 1 182 ? -13.978 4.982 9.604 1.00 97.00 182 LEU A C 1
ATOM 1458 O O . LEU A 1 182 ? -13.349 4.627 8.608 1.00 97.00 182 LEU A O 1
ATOM 1462 N N . PHE A 1 183 ? -13.468 5.837 10.497 1.00 97.88 183 PHE A N 1
ATOM 1463 C CA . PHE A 1 183 ? -12.110 6.369 10.363 1.00 97.88 183 PHE A CA 1
ATOM 1464 C C . PHE A 1 183 ? -11.050 5.266 10.417 1.00 97.88 183 PHE A C 1
ATOM 1466 O O . PHE A 1 183 ? -10.126 5.288 9.608 1.00 97.88 183 PHE A O 1
ATOM 1473 N N . ILE A 1 184 ? -11.203 4.270 11.298 1.00 98.25 184 ILE A N 1
ATOM 1474 C CA . ILE A 1 184 ? -10.303 3.106 11.335 1.00 98.25 184 ILE A CA 1
ATOM 1475 C C . ILE A 1 184 ? -10.303 2.375 9.985 1.00 98.25 184 ILE A C 1
ATOM 1477 O O . ILE A 1 184 ? -9.232 2.081 9.454 1.00 98.25 184 ILE A O 1
ATOM 1481 N N . PHE A 1 185 ? -11.475 2.134 9.385 1.00 98.25 185 PHE A N 1
ATOM 1482 C CA . PHE A 1 185 ? -11.559 1.499 8.063 1.00 98.25 185 PHE A CA 1
ATOM 1483 C C . PHE A 1 185 ? -10.974 2.340 6.944 1.00 98.25 185 PHE A C 1
ATOM 1485 O O . PHE A 1 185 ? -10.322 1.781 6.068 1.00 98.25 185 PHE A O 1
ATOM 1492 N N . GLN A 1 186 ? -11.114 3.662 7.002 1.00 98.19 186 GLN A N 1
ATOM 1493 C CA . GLN A 1 186 ? -10.453 4.535 6.040 1.00 98.19 186 GLN A CA 1
ATOM 1494 C C . GLN A 1 186 ? -8.927 4.407 6.116 1.00 98.19 186 GLN A C 1
ATOM 1496 O O . GLN A 1 186 ? -8.267 4.363 5.087 1.00 98.19 186 GLN A O 1
ATOM 1501 N N . TYR A 1 187 ? -8.335 4.344 7.313 1.00 98.62 187 TYR A N 1
ATOM 1502 C CA . TYR A 1 187 ? -6.882 4.178 7.437 1.00 98.62 187 TYR A CA 1
ATOM 1503 C C . TYR A 1 187 ? -6.400 2.808 6.940 1.00 98.62 187 TYR A C 1
ATOM 1505 O O . TYR A 1 187 ? -5.335 2.725 6.331 1.00 98.62 187 TYR A O 1
ATOM 1513 N N . LEU A 1 188 ? -7.186 1.750 7.157 1.00 98.56 188 LEU A N 1
ATOM 1514 C CA . LEU A 1 188 ? -6.882 0.412 6.643 1.00 98.56 188 LEU A CA 1
ATOM 1515 C C . LEU A 1 188 ? -7.003 0.327 5.112 1.00 98.56 188 LEU A C 1
ATOM 1517 O O . LEU A 1 188 ? -6.188 -0.336 4.479 1.00 98.56 188 LEU A O 1
ATOM 1521 N N . GLU A 1 189 ? -7.965 1.025 4.509 1.00 97.94 189 GLU A N 1
ATOM 1522 C CA . GLU A 1 189 ? -8.086 1.149 3.049 1.00 97.94 189 GLU A CA 1
ATOM 1523 C C . GLU A 1 189 ? -6.921 1.954 2.447 1.00 97.94 189 GLU A C 1
ATOM 1525 O O . GLU A 1 189 ? -6.280 1.496 1.504 1.00 97.94 189 GLU A O 1
ATOM 1530 N N . ARG A 1 190 ? -6.507 3.057 3.084 1.00 98.44 190 ARG A N 1
ATOM 1531 C CA . ARG A 1 190 ? -5.314 3.822 2.670 1.00 98.44 190 ARG A CA 1
ATOM 1532 C C . ARG A 1 190 ? -4.013 3.020 2.761 1.00 98.44 190 ARG A C 1
ATOM 1534 O O . ARG A 1 190 ? -3.062 3.300 2.028 1.00 98.44 190 ARG A O 1
ATOM 1541 N N . ALA A 1 191 ? -3.940 2.021 3.642 1.00 98.62 191 ALA A N 1
ATOM 1542 C CA . ALA A 1 191 ? -2.830 1.072 3.631 1.00 98.62 191 ALA A CA 1
ATOM 1543 C C . ALA A 1 191 ? -2.835 0.220 2.346 1.00 98.62 191 ALA A C 1
ATOM 1545 O O . ALA A 1 191 ? -1.766 -0.082 1.822 1.00 98.62 191 ALA A O 1
ATOM 1546 N N . GLY A 1 192 ? -4.010 -0.095 1.793 1.00 98.12 192 GLY A N 1
ATOM 1547 C CA . GLY A 1 192 ? -4.173 -0.713 0.474 1.00 98.12 192 GLY A CA 1
ATOM 1548 C C . GLY A 1 192 ? -3.581 0.131 -0.652 1.00 98.12 192 GLY A C 1
ATOM 1549 O O . GLY A 1 192 ? -2.722 -0.359 -1.383 1.00 98.12 192 GLY A O 1
ATOM 1550 N N . ASP A 1 193 ? -3.914 1.421 -0.717 1.00 97.81 193 ASP A N 1
ATOM 1551 C CA . ASP A 1 193 ? -3.291 2.376 -1.651 1.00 97.81 193 ASP A CA 1
ATOM 1552 C C . ASP A 1 193 ? -1.754 2.376 -1.552 1.00 97.81 193 ASP A C 1
ATOM 1554 O O . ASP A 1 193 ? -1.024 2.410 -2.552 1.00 97.81 193 ASP A O 1
ATOM 1558 N N . ALA A 1 194 ? -1.227 2.364 -0.325 1.00 98.56 194 ALA A N 1
ATOM 1559 C CA . ALA A 1 194 ? 0.211 2.314 -0.087 1.00 98.56 194 ALA A CA 1
ATOM 1560 C C . ALA A 1 194 ? 0.822 0.997 -0.600 1.00 98.56 194 ALA A C 1
ATOM 1562 O O . ALA A 1 194 ? 1.875 1.027 -1.242 1.00 98.56 194 ALA A O 1
ATOM 1563 N N . LEU A 1 195 ? 0.148 -0.140 -0.396 1.00 98.69 195 LEU A N 1
ATOM 1564 C CA . LEU A 1 195 ? 0.558 -1.444 -0.924 1.00 98.69 195 LEU A CA 1
ATOM 1565 C C . LEU A 1 195 ? 0.530 -1.488 -2.455 1.00 98.69 195 LEU A C 1
ATOM 1567 O O . LEU A 1 195 ? 1.487 -1.979 -3.053 1.00 98.69 195 LEU A O 1
ATOM 1571 N N . LEU A 1 196 ? -0.489 -0.915 -3.102 1.00 98.00 196 LEU A N 1
ATOM 1572 C CA . LEU A 1 196 ? -0.532 -0.790 -4.561 1.00 98.00 196 LEU A CA 1
ATOM 1573 C C . LEU A 1 196 ? 0.698 -0.036 -5.081 1.00 98.00 196 LEU A C 1
ATOM 1575 O O . LEU A 1 196 ? 1.404 -0.520 -5.967 1.00 98.00 196 LEU A O 1
ATOM 1579 N N . ASN A 1 197 ? 1.018 1.107 -4.469 1.00 97.88 197 ASN A N 1
ATOM 1580 C CA . ASN A 1 197 ? 2.205 1.883 -4.829 1.00 97.88 197 ASN A CA 1
ATOM 1581 C C . ASN A 1 197 ? 3.516 1.105 -4.602 1.00 97.88 197 ASN A C 1
ATOM 1583 O O . ASN A 1 197 ? 4.465 1.264 -5.374 1.00 97.88 197 ASN A O 1
ATOM 1587 N N . ILE A 1 198 ? 3.587 0.269 -3.561 1.00 98.56 198 ILE A N 1
ATOM 1588 C CA . ILE A 1 198 ? 4.735 -0.611 -3.296 1.00 98.56 198 ILE A CA 1
ATOM 1589 C C . ILE A 1 198 ? 4.867 -1.673 -4.391 1.00 98.56 198 ILE A C 1
ATOM 1591 O O . ILE A 1 198 ? 5.953 -1.831 -4.949 1.00 98.56 198 ILE A O 1
ATOM 1595 N N . GLY A 1 199 ? 3.785 -2.375 -4.730 1.00 97.25 199 GLY A N 1
ATOM 1596 C CA . GLY A 1 199 ? 3.790 -3.395 -5.778 1.00 97.25 199 GLY A CA 1
ATOM 1597 C C . GLY A 1 199 ? 4.181 -2.817 -7.143 1.00 97.25 199 GLY A C 1
ATOM 1598 O O . GLY A 1 199 ? 5.080 -3.344 -7.802 1.00 97.25 199 GLY A O 1
ATOM 1599 N N . GLU A 1 200 ? 3.617 -1.665 -7.521 1.00 95.06 200 GLU A N 1
ATOM 1600 C CA . GLU A 1 200 ? 3.992 -0.937 -8.742 1.00 95.06 200 GLU A CA 1
ATOM 1601 C C . GLU A 1 200 ? 5.470 -0.514 -8.738 1.00 95.06 200 GLU A C 1
ATOM 1603 O O . GLU A 1 200 ? 6.149 -0.594 -9.765 1.00 95.06 200 GLU A O 1
ATOM 1608 N N . ALA A 1 201 ? 6.009 -0.097 -7.588 1.00 95.88 201 ALA A N 1
ATOM 1609 C CA . ALA A 1 201 ? 7.423 0.245 -7.460 1.00 95.88 201 ALA A CA 1
ATOM 1610 C C . ALA A 1 201 ? 8.342 -0.977 -7.627 1.00 95.88 201 ALA A C 1
ATOM 1612 O O . ALA A 1 201 ? 9.407 -0.855 -8.233 1.00 95.88 201 ALA A O 1
ATOM 1613 N N . ILE A 1 202 ? 7.940 -2.157 -7.146 1.00 95.12 202 ILE A N 1
ATOM 1614 C CA . ILE A 1 202 ? 8.694 -3.402 -7.356 1.00 95.12 202 ILE A CA 1
ATOM 1615 C C . ILE A 1 202 ? 8.672 -3.792 -8.837 1.00 95.12 202 ILE A C 1
ATOM 1617 O O . ILE A 1 202 ? 9.724 -4.081 -9.405 1.00 95.12 202 ILE A O 1
ATOM 1621 N N . ILE A 1 203 ? 7.509 -3.723 -9.491 1.00 91.44 203 ILE A N 1
ATOM 1622 C CA . ILE A 1 203 ? 7.379 -3.953 -10.939 1.00 91.44 203 ILE A CA 1
ATOM 1623 C C . ILE A 1 203 ? 8.295 -2.992 -11.712 1.00 91.44 203 ILE A C 1
ATOM 1625 O O . ILE A 1 203 ? 9.056 -3.416 -12.583 1.00 91.44 203 ILE A O 1
ATOM 1629 N N . PHE A 1 204 ? 8.307 -1.714 -11.329 1.00 88.69 204 PHE A N 1
ATOM 1630 C CA . PHE A 1 204 ? 9.218 -0.713 -11.879 1.00 88.69 204 PHE A CA 1
ATOM 1631 C C . PHE A 1 204 ? 10.700 -1.076 -11.682 1.00 88.69 204 PHE A C 1
ATOM 1633 O O . PHE A 1 204 ? 11.496 -0.901 -12.603 1.00 88.69 204 PHE A O 1
ATOM 1640 N N . ALA A 1 205 ? 11.094 -1.613 -10.525 1.00 89.50 205 ALA A N 1
ATOM 1641 C CA . ALA A 1 205 ? 12.472 -2.052 -10.281 1.00 89.50 205 ALA A CA 1
ATOM 1642 C C . ALA A 1 205 ? 12.906 -3.221 -11.187 1.00 89.50 205 ALA A C 1
ATOM 1644 O O . ALA A 1 205 ? 14.099 -3.377 -11.475 1.00 89.50 205 ALA A O 1
ATOM 1645 N N . ILE A 1 206 ? 11.948 -4.057 -11.599 1.00 86.62 206 ILE A N 1
ATOM 1646 C CA . ILE A 1 206 ? 12.175 -5.231 -12.445 1.00 86.62 206 ILE A CA 1
ATOM 1647 C C . ILE A 1 206 ? 12.246 -4.819 -13.919 1.00 86.62 206 ILE A C 1
ATOM 1649 O O . ILE A 1 206 ? 13.218 -5.156 -14.588 1.00 86.62 206 ILE A O 1
ATOM 1653 N N . ILE A 1 207 ? 11.257 -4.058 -14.394 1.00 80.81 207 ILE A N 1
ATOM 1654 C CA . ILE A 1 207 ? 11.109 -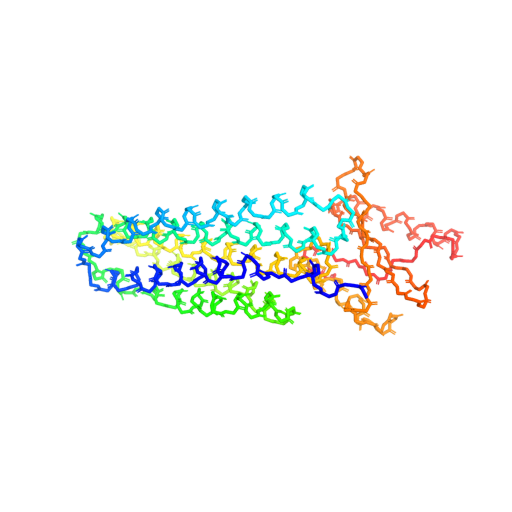3.667 -15.808 1.00 80.81 207 ILE A CA 1
ATOM 1655 C C . ILE A 1 207 ? 12.011 -2.477 -16.167 1.00 80.81 207 ILE A C 1
ATOM 1657 O O . ILE A 1 207 ? 12.420 -2.310 -17.311 1.00 80.81 207 ILE A O 1
ATOM 1661 N N . GLY A 1 208 ? 12.342 -1.632 -15.189 1.00 78.12 208 GLY A N 1
ATOM 1662 C CA . GLY A 1 208 ? 13.160 -0.433 -15.374 1.00 78.12 208 GLY A CA 1
ATOM 1663 C C . GLY A 1 208 ? 12.373 0.825 -15.752 1.00 78.12 208 GLY A C 1
ATOM 1664 O O . GLY A 1 208 ? 12.967 1.905 -15.761 1.00 78.12 208 GLY A O 1
ATOM 1665 N N . GLU A 1 209 ? 11.061 0.718 -15.989 1.00 77.50 209 GLU A N 1
ATOM 1666 C CA . GLU A 1 209 ? 10.164 1.821 -16.361 1.00 77.50 209 GLU A CA 1
ATOM 1667 C C . GLU A 1 209 ? 8.880 1.841 -15.523 1.00 77.50 209 GLU A C 1
ATOM 1669 O O . GLU A 1 209 ? 8.357 0.801 -15.116 1.00 77.50 209 GLU A O 1
ATOM 1674 N N . LYS A 1 210 ? 8.411 3.047 -15.176 1.00 78.75 210 LYS A N 1
ATOM 1675 C CA . LYS A 1 210 ? 7.287 3.206 -14.245 1.00 78.75 210 LYS A CA 1
ATOM 1676 C C . LYS A 1 210 ? 5.975 2.914 -14.968 1.00 78.75 210 LYS A C 1
ATOM 1678 O O . LYS A 1 210 ? 5.531 3.737 -15.765 1.00 78.75 210 LYS A O 1
ATOM 1683 N N . LEU A 1 211 ? 5.332 1.811 -14.600 1.00 77.12 211 LEU A N 1
ATOM 1684 C CA . LEU A 1 211 ? 4.025 1.399 -15.104 1.00 77.12 211 LEU A CA 1
ATOM 1685 C C . LEU A 1 211 ? 3.035 1.270 -13.952 1.00 77.12 211 LEU A C 1
ATOM 1687 O O . LEU A 1 211 ? 3.371 0.728 -12.900 1.00 77.12 211 LEU A O 1
ATOM 1691 N N . LYS A 1 212 ? 1.811 1.756 -14.163 1.00 83.06 212 LYS A N 1
ATOM 1692 C CA . LYS A 1 212 ? 0.692 1.438 -13.272 1.00 83.06 212 LYS A CA 1
ATOM 1693 C C . LYS A 1 212 ? 0.185 0.021 -13.528 1.00 83.06 212 LYS A C 1
ATOM 1695 O O . LYS A 1 212 ? 0.308 -0.478 -14.646 1.00 83.06 212 LYS A O 1
ATOM 1700 N N . ILE A 1 213 ? -0.469 -0.597 -12.548 1.00 82.75 213 ILE A N 1
ATOM 1701 C CA . ILE A 1 213 ? -0.921 -1.997 -12.642 1.00 82.75 213 ILE A CA 1
ATOM 1702 C C . ILE A 1 213 ? -1.824 -2.274 -13.859 1.00 82.75 213 ILE A C 1
ATOM 1704 O O . ILE A 1 213 ? -1.630 -3.248 -14.582 1.00 82.75 213 ILE A O 1
ATOM 1708 N N . HIS A 1 214 ? -2.759 -1.375 -14.172 1.00 77.94 214 HIS A N 1
ATOM 1709 C CA . HIS A 1 214 ? -3.622 -1.519 -15.350 1.00 77.94 214 HIS A CA 1
ATOM 1710 C C . HIS A 1 214 ? -2.846 -1.387 -16.668 1.00 77.94 214 HIS A C 1
ATOM 1712 O O . HIS A 1 214 ? -3.214 -1.999 -17.664 1.00 77.94 214 HIS A O 1
ATOM 1718 N N . GLN A 1 215 ? -1.763 -0.604 -16.681 1.00 78.00 215 GLN A N 1
ATOM 1719 C CA . GLN A 1 215 ? -0.898 -0.433 -17.853 1.00 78.00 215 GLN A CA 1
ATOM 1720 C C . GLN A 1 215 ? -0.064 -1.685 -18.078 1.00 78.00 215 GLN A C 1
ATOM 1722 O O . GLN A 1 215 ? 0.073 -2.127 -19.214 1.00 78.00 215 GLN A O 1
ATOM 1727 N N . TYR A 1 216 ? 0.444 -2.264 -16.989 1.00 81.75 216 TYR A N 1
ATOM 1728 C CA . TYR A 1 216 ? 1.146 -3.537 -17.016 1.00 81.75 216 TYR A CA 1
ATOM 1729 C C . TYR A 1 216 ? 0.268 -4.627 -17.642 1.00 81.75 216 TYR A C 1
ATOM 1731 O O . TYR A 1 216 ? 0.679 -5.234 -18.623 1.00 81.75 216 TYR A O 1
ATOM 1739 N N . HIS A 1 217 ? -0.969 -4.807 -17.166 1.00 81.81 217 HIS A N 1
ATOM 1740 C CA . HIS A 1 217 ? -1.873 -5.818 -17.726 1.00 81.81 217 HIS A CA 1
ATOM 1741 C C . HIS A 1 217 ? -2.271 -5.541 -19.179 1.00 81.81 217 HIS A C 1
ATOM 1743 O O . HIS A 1 217 ? -2.315 -6.467 -19.986 1.00 81.81 217 HIS A O 1
ATOM 1749 N N . ALA A 1 218 ? -2.526 -4.279 -19.538 1.00 79.19 218 ALA A N 1
ATOM 1750 C CA . ALA A 1 218 ? -2.820 -3.904 -20.920 1.00 79.19 218 ALA A CA 1
ATOM 1751 C C . ALA A 1 218 ? -1.678 -4.287 -21.867 1.00 79.19 218 ALA A C 1
ATOM 1753 O O . ALA A 1 218 ? -1.893 -4.784 -22.977 1.00 79.19 218 ALA A O 1
ATOM 1754 N N . LEU A 1 219 ? -0.451 -4.047 -21.414 1.00 77.75 219 LEU A N 1
ATOM 1755 C CA . LEU A 1 219 ? 0.741 -4.346 -22.175 1.00 77.75 219 LEU A CA 1
ATOM 1756 C C . LEU A 1 219 ? 1.000 -5.854 -22.249 1.00 77.75 219 LEU A C 1
ATOM 1758 O O . LEU A 1 219 ? 1.218 -6.375 -23.337 1.00 77.75 219 LEU A O 1
ATOM 1762 N N . GLU A 1 220 ? 0.902 -6.556 -21.124 1.00 79.62 220 GLU A N 1
ATOM 1763 C CA . GLU A 1 220 ? 1.044 -8.010 -21.033 1.00 79.62 220 GLU A CA 1
ATOM 1764 C C . GLU A 1 220 ? 0.038 -8.742 -21.936 1.00 79.62 220 GLU A C 1
ATOM 1766 O O . GLU A 1 220 ? 0.422 -9.633 -22.690 1.00 79.62 220 GLU A O 1
ATOM 1771 N N . GLU A 1 221 ? -1.234 -8.328 -21.945 1.00 80.44 221 GLU A N 1
ATOM 1772 C CA . GLU A 1 221 ? -2.251 -8.896 -22.841 1.00 80.44 221 GLU A CA 1
ATOM 1773 C C . GLU A 1 221 ? -1.912 -8.657 -24.322 1.00 80.44 221 GLU A C 1
ATOM 1775 O O . GLU A 1 221 ? -2.163 -9.510 -25.174 1.00 80.44 221 GLU A O 1
ATOM 1780 N N . THR A 1 222 ? -1.329 -7.498 -24.638 1.00 79.50 222 THR A N 1
ATOM 1781 C CA . THR A 1 222 ? -0.939 -7.150 -26.011 1.00 79.50 222 THR A CA 1
ATOM 1782 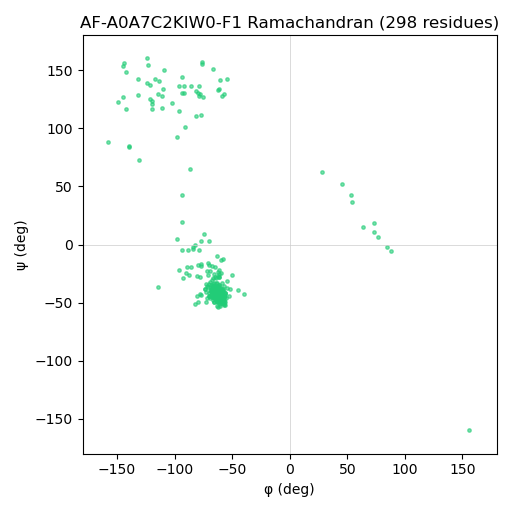C C . THR A 1 222 ? 0.240 -7.998 -26.485 1.00 79.50 222 THR A C 1
ATOM 1784 O O . THR A 1 222 ? 0.211 -8.510 -27.604 1.00 79.50 222 THR A O 1
ATOM 1787 N N . LEU A 1 223 ? 1.259 -8.174 -25.642 1.00 76.38 223 LEU A N 1
ATOM 1788 C CA . LEU A 1 223 ? 2.461 -8.945 -25.972 1.00 76.38 223 LEU A CA 1
ATOM 1789 C C . LEU A 1 223 ? 2.183 -10.453 -26.057 1.00 76.38 223 LEU A C 1
ATOM 1791 O O . LEU A 1 223 ? 2.666 -11.112 -26.973 1.00 76.38 223 LEU A O 1
ATOM 1795 N N . ASN A 1 224 ? 1.307 -10.970 -25.193 1.00 77.44 224 ASN A N 1
ATOM 1796 C CA . ASN A 1 224 ? 0.852 -12.364 -25.238 1.00 77.44 224 ASN A CA 1
ATOM 1797 C C . ASN A 1 224 ? -0.192 -12.635 -26.338 1.00 77.44 224 ASN A C 1
ATOM 1799 O O . ASN A 1 224 ? -0.736 -13.738 -26.426 1.00 77.44 224 ASN A O 1
ATOM 1803 N N . SER A 1 225 ? -0.535 -11.640 -27.162 1.00 78.56 225 SER A N 1
ATOM 1804 C CA . SER A 1 225 ? -1.437 -11.869 -28.288 1.00 78.56 225 SER A CA 1
ATOM 1805 C C . SER A 1 225 ? -0.775 -12.786 -29.329 1.00 78.56 225 SER A C 1
ATOM 1807 O O . SER A 1 225 ? 0.442 -12.714 -29.510 1.00 78.56 225 SER A O 1
ATOM 1809 N N . PRO A 1 226 ? -1.551 -13.585 -30.093 1.00 71.31 226 PRO A N 1
ATOM 1810 C CA . PRO A 1 226 ? -1.013 -14.482 -31.129 1.00 71.31 226 PRO A CA 1
ATOM 1811 C C . PRO A 1 226 ? -0.193 -13.776 -32.218 1.00 71.31 226 PRO A C 1
ATOM 1813 O O . PRO A 1 226 ? 0.419 -14.424 -33.060 1.00 71.31 226 PRO A O 1
ATOM 1816 N N . GLU A 1 227 ? -0.260 -12.447 -32.258 1.00 70.31 227 GLU A N 1
ATOM 1817 C CA . GLU A 1 227 ? 0.379 -11.603 -33.252 1.00 70.31 227 GLU A CA 1
ATOM 1818 C C . GLU A 1 227 ? 1.800 -11.168 -32.856 1.00 70.31 227 GLU A C 1
ATOM 1820 O O . GLU A 1 227 ? 2.600 -10.878 -33.746 1.00 70.31 227 GLU A O 1
ATOM 1825 N N . ILE A 1 228 ? 2.118 -11.134 -31.554 1.00 71.81 228 ILE A N 1
ATOM 1826 C CA . ILE A 1 228 ? 3.455 -10.789 -31.034 1.00 71.81 228 ILE A CA 1
ATOM 1827 C C . ILE A 1 228 ? 4.110 -11.995 -30.333 1.00 71.81 228 ILE A C 1
ATOM 1829 O O . ILE A 1 228 ? 5.316 -12.174 -30.474 1.00 71.81 228 ILE A O 1
ATOM 1833 N N . ASP A 1 229 ? 3.329 -12.827 -29.629 1.00 70.06 229 ASP A N 1
ATOM 1834 C CA . ASP A 1 229 ? 3.741 -14.088 -28.981 1.00 70.06 229 ASP A CA 1
ATOM 1835 C C . ASP A 1 229 ? 5.059 -13.989 -28.188 1.00 70.06 229 ASP A C 1
ATOM 1837 O O . ASP A 1 229 ? 6.015 -14.732 -28.412 1.00 70.06 229 ASP A O 1
ATOM 1841 N N . THR A 1 230 ? 5.147 -13.009 -27.284 1.00 67.56 230 THR A N 1
ATOM 1842 C CA . THR A 1 230 ? 6.352 -12.767 -26.470 1.00 67.56 230 THR A CA 1
ATOM 1843 C C . THR A 1 230 ? 6.021 -12.299 -25.053 1.00 67.56 230 THR A C 1
ATOM 1845 O O . THR A 1 230 ? 4.959 -11.736 -24.793 1.00 67.56 230 THR A O 1
ATOM 1848 N N . SER A 1 231 ? 6.956 -12.520 -24.121 1.00 68.19 231 SER A N 1
ATOM 1849 C CA . SER A 1 231 ? 6.827 -12.128 -22.713 1.00 68.19 231 SER A CA 1
ATOM 1850 C C . SER A 1 231 ? 7.448 -10.759 -22.450 1.00 68.19 231 SER A C 1
ATOM 1852 O O . SER A 1 231 ? 8.512 -10.439 -22.974 1.00 68.19 231 SER A O 1
ATOM 1854 N N . LEU A 1 232 ? 6.846 -9.974 -21.550 1.00 68.81 232 LEU A N 1
ATOM 1855 C CA . LEU A 1 232 ? 7.379 -8.678 -21.113 1.00 68.81 232 LEU A CA 1
ATOM 1856 C C . LEU A 1 232 ? 8.778 -8.782 -20.475 1.00 68.81 232 LEU A C 1
ATOM 1858 O O . LEU A 1 232 ? 9.531 -7.814 -20.489 1.00 68.81 232 LEU A O 1
ATOM 1862 N N . SER A 1 233 ? 9.139 -9.952 -19.935 1.00 65.00 233 SER A N 1
ATOM 1863 C CA . SER A 1 233 ? 10.481 -10.223 -19.396 1.00 65.00 233 SER A CA 1
ATOM 1864 C C . SER A 1 233 ? 11.596 -10.121 -20.436 1.00 65.00 233 SER A C 1
ATOM 1866 O O . SER A 1 233 ? 12.752 -9.936 -20.058 1.00 65.00 233 SER A O 1
ATOM 1868 N N . ASP A 1 234 ? 11.253 -10.251 -21.717 1.00 64.56 234 ASP A N 1
ATOM 1869 C CA . ASP A 1 234 ? 12.210 -10.370 -22.819 1.00 64.56 234 ASP A CA 1
ATOM 1870 C C . ASP A 1 234 ? 12.444 -9.027 -23.526 1.00 64.56 234 ASP A C 1
ATOM 1872 O O . ASP A 1 234 ? 13.138 -8.966 -24.540 1.00 64.56 234 ASP A O 1
ATOM 1876 N N . PHE A 1 235 ? 11.852 -7.948 -23.007 1.00 66.06 235 PHE A N 1
ATOM 1877 C CA . PHE A 1 235 ? 11.901 -6.628 -23.618 1.00 66.06 235 PHE A CA 1
ATOM 1878 C C . PHE A 1 235 ? 12.609 -5.603 -22.741 1.00 66.06 235 PHE A C 1
ATOM 1880 O O . PHE A 1 235 ? 12.420 -5.544 -21.524 1.00 66.06 235 PHE A O 1
ATOM 1887 N N . GLU A 1 236 ? 13.356 -4.716 -23.396 1.00 67.88 236 GLU A N 1
ATOM 1888 C CA . GLU A 1 236 ? 13.785 -3.460 -22.793 1.00 67.88 236 GLU A CA 1
ATOM 1889 C C . GLU A 1 236 ? 12.764 -2.365 -23.123 1.00 67.88 236 GLU A C 1
ATOM 1891 O O . GLU A 1 236 ? 12.251 -2.271 -24.244 1.00 67.88 236 GLU A O 1
ATOM 1896 N N . MET A 1 237 ? 12.431 -1.557 -22.112 1.00 71.50 237 MET A N 1
ATOM 1897 C CA . MET A 1 237 ? 11.510 -0.437 -22.254 1.00 71.50 237 MET A CA 1
ATOM 1898 C C . MET A 1 237 ? 12.259 0.887 -22.109 1.00 71.50 237 MET A C 1
ATOM 1900 O O . MET A 1 237 ? 12.953 1.133 -21.116 1.00 71.50 237 MET A O 1
ATOM 1904 N N . ASP A 1 238 ? 12.063 1.763 -23.092 1.00 70.81 238 ASP A N 1
ATOM 1905 C CA . ASP A 1 238 ? 12.568 3.129 -23.077 1.00 70.81 238 ASP A CA 1
ATOM 1906 C C . ASP A 1 238 ? 11.421 4.127 -23.157 1.00 70.81 238 ASP A C 1
ATOM 1908 O O . ASP A 1 238 ? 10.678 4.193 -24.140 1.00 70.81 238 ASP A O 1
ATOM 1912 N N . SER A 1 239 ? 11.277 4.929 -22.107 1.00 67.44 239 SER A N 1
ATOM 1913 C CA . SER A 1 239 ? 10.292 5.999 -22.085 1.00 67.44 239 SER A CA 1
ATOM 1914 C C . SER A 1 239 ? 10.764 7.231 -22.867 1.00 67.44 239 SER A C 1
ATOM 1916 O O . SER A 1 239 ? 11.817 7.810 -22.601 1.00 67.44 239 SER A O 1
ATOM 1918 N N . ILE A 1 240 ? 9.918 7.691 -23.786 1.00 67.25 240 ILE A N 1
ATOM 1919 C CA . ILE A 1 240 ? 10.054 8.928 -24.554 1.00 67.25 240 ILE A CA 1
ATOM 1920 C C . ILE A 1 240 ? 9.198 9.996 -23.856 1.00 67.25 240 ILE A C 1
ATOM 1922 O O . ILE A 1 240 ? 7.990 10.109 -24.075 1.00 67.25 240 ILE A O 1
ATOM 1926 N N . TRP A 1 241 ? 9.821 10.762 -22.955 1.00 56.91 241 TRP A N 1
ATOM 1927 C CA . TRP A 1 241 ? 9.133 11.688 -22.039 1.00 56.91 241 TRP A CA 1
ATOM 1928 C C . TRP A 1 241 ? 8.805 13.077 -22.629 1.00 56.91 241 TRP A C 1
ATOM 1930 O O . TRP A 1 241 ? 8.148 13.884 -21.973 1.00 56.91 241 TRP A O 1
ATOM 1940 N N . GLU A 1 242 ? 9.219 13.393 -23.858 1.00 51.81 242 GLU A N 1
ATOM 1941 C CA . GLU A 1 242 ? 9.263 14.779 -24.367 1.00 51.81 242 GLU A CA 1
ATOM 1942 C C . GLU A 1 242 ? 8.011 15.242 -25.145 1.00 51.81 242 GLU A C 1
ATOM 1944 O O . GLU A 1 242 ? 8.087 15.920 -26.170 1.00 51.81 242 GLU A O 1
ATOM 1949 N N . GLY A 1 243 ? 6.815 14.904 -24.659 1.00 57.50 243 GLY A N 1
ATOM 1950 C CA . GLY A 1 243 ? 5.555 15.336 -25.271 1.00 57.50 243 GLY A CA 1
ATOM 1951 C C . GLY A 1 243 ? 4.871 16.491 -24.529 1.00 57.50 243 GLY A C 1
ATOM 1952 O O . GLY A 1 243 ? 4.409 16.315 -23.406 1.00 57.50 243 GLY A O 1
ATOM 1953 N N . ARG A 1 244 ? 4.621 17.635 -25.193 1.00 55.62 244 ARG A N 1
ATOM 1954 C CA . ARG A 1 244 ? 3.743 18.717 -24.660 1.00 55.62 244 ARG A CA 1
ATOM 1955 C C . ARG A 1 244 ? 2.280 18.285 -24.455 1.00 55.62 244 ARG A C 1
ATOM 1957 O O . ARG A 1 244 ? 1.481 19.025 -23.891 1.00 55.62 244 ARG A O 1
ATOM 1964 N N . SER A 1 245 ? 1.911 17.103 -24.954 1.00 58.25 245 SER A N 1
ATOM 1965 C CA . SER A 1 245 ? 0.550 16.564 -24.888 1.00 58.25 245 SER A CA 1
ATOM 1966 C C . SER A 1 245 ? 0.201 15.944 -23.526 1.00 58.25 245 SER A C 1
ATOM 1968 O O . SER A 1 245 ? -0.987 15.750 -23.254 1.00 58.25 245 SER A O 1
ATOM 1970 N N . GLY A 1 246 ? 1.206 15.627 -22.696 1.00 58.59 246 GLY A N 1
ATOM 1971 C CA . GLY A 1 246 ? 1.034 14.865 -21.451 1.00 58.59 246 GLY A CA 1
ATOM 1972 C C . GLY A 1 246 ? 0.839 13.357 -21.660 1.00 58.59 246 GLY A C 1
ATOM 1973 O O . GLY A 1 246 ? 0.560 12.643 -20.703 1.00 58.59 246 GLY A O 1
ATOM 1974 N N . CYS A 1 247 ? 0.972 12.873 -22.901 1.00 66.62 247 CYS A N 1
ATOM 1975 C CA . CYS A 1 247 ? 1.008 11.445 -23.202 1.00 66.62 247 CYS A CA 1
ATOM 1976 C C . CYS A 1 247 ? 2.396 10.890 -22.882 1.00 66.62 247 CYS A C 1
ATOM 1978 O O . CYS A 1 247 ? 3.388 11.515 -23.262 1.00 66.62 247 CYS A O 1
ATOM 1980 N N . ARG A 1 248 ? 2.468 9.719 -22.251 1.00 70.06 248 ARG A N 1
ATOM 1981 C CA . ARG A 1 248 ? 3.729 8.983 -22.122 1.00 70.06 248 ARG A CA 1
ATOM 1982 C C . ARG A 1 248 ? 3.796 7.946 -23.224 1.00 70.06 248 ARG A C 1
ATOM 1984 O O . ARG A 1 248 ? 2.797 7.304 -23.545 1.00 70.06 248 ARG A O 1
ATOM 1991 N N . ILE A 1 249 ? 4.967 7.847 -23.829 1.00 70.19 249 ILE A N 1
ATOM 1992 C CA . ILE A 1 249 ? 5.239 6.927 -24.921 1.00 70.19 249 ILE A CA 1
ATOM 1993 C C . ILE A 1 249 ? 6.384 6.040 -24.452 1.00 70.19 249 ILE A C 1
ATOM 1995 O O . ILE A 1 249 ? 7.415 6.552 -24.033 1.00 70.19 249 ILE A O 1
ATOM 1999 N N . GLY A 1 250 ? 6.191 4.731 -24.490 1.00 74.75 250 GLY A N 1
ATOM 2000 C CA . GLY A 1 250 ? 7.222 3.734 -24.250 1.00 74.75 250 GLY A CA 1
ATOM 2001 C C . GLY A 1 250 ? 7.552 3.023 -25.550 1.00 74.75 250 GLY A C 1
ATOM 2002 O O . GLY A 1 250 ? 6.647 2.616 -26.276 1.00 74.75 250 GLY A O 1
ATOM 2003 N N . ARG A 1 251 ? 8.837 2.868 -25.847 1.00 74.56 251 ARG A N 1
ATOM 2004 C CA . ARG A 1 251 ? 9.315 1.944 -26.871 1.00 74.56 251 ARG A CA 1
ATOM 2005 C C . ARG A 1 251 ? 9.648 0.624 -26.195 1.00 74.56 251 ARG A C 1
ATOM 2007 O O . ARG A 1 251 ? 10.360 0.624 -25.197 1.00 74.56 251 ARG A O 1
ATOM 2014 N N . ILE A 1 252 ? 9.141 -0.467 -26.744 1.00 75.44 252 ILE A N 1
ATOM 2015 C CA . ILE A 1 252 ? 9.366 -1.833 -26.277 1.00 75.44 252 ILE A CA 1
ATOM 2016 C C . ILE A 1 252 ? 10.036 -2.575 -27.422 1.00 75.44 252 ILE A C 1
ATOM 2018 O O . ILE A 1 252 ? 9.498 -2.599 -28.531 1.00 75.44 252 ILE A O 1
ATOM 2022 N N . TYR A 1 253 ? 11.231 -3.112 -27.188 1.00 73.06 253 TYR A N 1
ATOM 2023 C CA . TYR A 1 253 ? 12.017 -3.772 -28.230 1.00 73.06 253 TYR A CA 1
ATOM 2024 C C . TYR A 1 253 ? 12.767 -5.000 -27.714 1.00 73.06 253 TYR A C 1
ATOM 2026 O O . TYR A 1 253 ? 13.129 -5.079 -26.541 1.00 73.06 253 TYR A O 1
ATOM 2034 N N . ASN A 1 254 ? 12.944 -5.971 -28.608 1.00 70.88 254 ASN A N 1
ATOM 2035 C CA . ASN A 1 254 ? 13.687 -7.210 -28.379 1.00 70.88 254 ASN A CA 1
ATOM 2036 C C . ASN A 1 254 ? 14.795 -7.323 -29.444 1.00 70.88 254 ASN A C 1
ATOM 2038 O O . ASN A 1 254 ? 14.705 -6.706 -30.510 1.00 70.88 254 ASN A O 1
ATOM 2042 N N . ASP A 1 255 ? 15.812 -8.138 -29.181 1.00 65.12 255 ASP A N 1
ATOM 2043 C CA . ASP A 1 255 ? 16.965 -8.437 -30.038 1.00 65.12 255 ASP A CA 1
ATOM 2044 C C . ASP A 1 255 ? 16.565 -8.836 -31.474 1.00 65.12 255 ASP A C 1
ATOM 2046 O O . ASP A 1 255 ? 17.290 -8.567 -32.434 1.00 65.12 255 ASP A O 1
ATOM 2050 N N . ASN A 1 256 ? 15.359 -9.386 -31.656 1.00 62.34 256 ASN A N 1
ATOM 2051 C CA . ASN A 1 256 ? 14.769 -9.713 -32.961 1.00 62.34 256 ASN A CA 1
ATOM 2052 C C . ASN A 1 256 ? 14.269 -8.490 -33.768 1.00 62.34 256 ASN A C 1
ATOM 2054 O O . ASN A 1 256 ? 13.621 -8.663 -34.800 1.00 62.34 256 ASN A O 1
ATOM 2058 N N . SER A 1 257 ? 14.556 -7.257 -33.331 1.00 58.84 257 SER A N 1
ATOM 2059 C CA . SER A 1 257 ? 14.184 -5.991 -33.995 1.00 58.84 257 SER A CA 1
ATOM 2060 C C . SER A 1 257 ? 12.675 -5.720 -34.114 1.00 58.84 257 SER A C 1
ATOM 2062 O O . SER A 1 257 ? 12.265 -4.838 -34.870 1.00 58.84 257 SER A O 1
ATOM 2064 N N . GLN A 1 258 ? 11.832 -6.442 -33.371 1.00 66.19 258 GLN A N 1
ATOM 2065 C CA . GLN A 1 258 ? 10.424 -6.078 -33.220 1.00 66.19 258 GLN A CA 1
ATOM 2066 C C . GLN A 1 258 ? 10.315 -4.885 -32.270 1.00 66.19 258 GLN A C 1
ATOM 2068 O O . GLN A 1 258 ? 10.842 -4.921 -31.161 1.00 66.19 258 GLN A O 1
ATOM 2073 N N . GLU A 1 259 ? 9.640 -3.830 -32.724 1.00 73.56 259 GLU A N 1
ATOM 2074 C CA . GLU A 1 259 ? 9.416 -2.605 -31.963 1.00 73.56 259 GLU A CA 1
ATOM 2075 C C . GLU A 1 259 ? 7.915 -2.381 -31.784 1.00 73.56 259 GLU A C 1
ATOM 2077 O O . GLU A 1 259 ? 7.164 -2.289 -32.758 1.00 73.56 259 GLU A O 1
ATOM 2082 N N . VAL A 1 260 ? 7.487 -2.256 -30.531 1.00 79.12 260 VAL A N 1
ATOM 2083 C CA . VAL A 1 260 ? 6.123 -1.887 -30.164 1.00 79.12 260 VAL A CA 1
ATOM 2084 C C . VAL A 1 260 ? 6.165 -0.534 -29.472 1.00 79.12 260 VAL A C 1
ATOM 2086 O O . VAL A 1 260 ? 6.937 -0.314 -28.538 1.00 79.12 260 VAL A O 1
ATOM 2089 N N . ILE A 1 261 ? 5.315 0.382 -29.928 1.00 82.19 261 ILE A N 1
ATOM 2090 C CA . ILE A 1 261 ? 5.122 1.672 -29.272 1.00 82.19 261 ILE A CA 1
ATOM 2091 C C . ILE A 1 261 ? 3.904 1.556 -28.363 1.00 82.19 261 ILE A C 1
ATOM 2093 O O . ILE A 1 261 ? 2.775 1.393 -28.826 1.00 82.19 261 ILE A O 1
ATOM 2097 N N . PHE A 1 262 ? 4.138 1.673 -27.063 1.00 81.62 262 PHE A N 1
ATOM 2098 C CA . PHE A 1 262 ? 3.098 1.802 -26.058 1.00 81.62 262 PHE A CA 1
ATOM 2099 C C . PHE A 1 262 ? 2.814 3.283 -25.815 1.00 81.62 262 PHE A C 1
ATOM 2101 O O . PHE A 1 262 ? 3.735 4.066 -25.590 1.00 81.62 262 PHE A O 1
ATOM 2108 N N . LYS A 1 263 ? 1.545 3.695 -25.850 1.00 82.06 263 LYS A N 1
ATOM 2109 C CA . LYS A 1 263 ? 1.163 5.091 -25.619 1.00 82.06 263 LYS A CA 1
ATOM 2110 C C . LYS A 1 263 ? 0.024 5.188 -24.621 1.00 82.06 263 LYS A C 1
ATOM 2112 O O . LYS A 1 263 ? -1.023 4.577 -24.802 1.00 82.06 263 LYS A O 1
ATOM 2117 N N . GLU A 1 264 ? 0.216 6.023 -23.608 1.00 78.50 264 GLU A N 1
ATOM 2118 C CA . GLU A 1 264 ? -0.795 6.344 -22.605 1.00 78.50 264 GLU A CA 1
ATOM 2119 C C . GLU A 1 264 ? -1.054 7.853 -22.533 1.00 78.50 264 GLU A C 1
ATOM 2121 O O . GLU A 1 264 ? -0.201 8.673 -22.880 1.00 78.50 264 GLU A O 1
ATOM 2126 N N . GLY A 1 265 ? -2.244 8.247 -22.081 1.00 77.56 265 GLY A N 1
ATOM 2127 C CA . GLY A 1 265 ? -2.615 9.648 -21.928 1.00 77.56 265 GLY A CA 1
ATOM 2128 C C . GLY A 1 265 ? -4.121 9.873 -21.972 1.00 77.56 265 GLY A C 1
ATOM 2129 O O . GLY A 1 265 ? -4.916 8.965 -21.747 1.00 77.56 265 GLY A O 1
ATOM 2130 N N . ASN A 1 266 ? -4.516 11.113 -22.256 1.00 81.81 266 ASN A N 1
ATOM 2131 C CA . ASN A 1 266 ? -5.923 11.489 -22.357 1.00 81.81 266 ASN A CA 1
ATOM 2132 C C . ASN A 1 266 ? -6.651 10.661 -23.438 1.00 81.81 266 ASN A C 1
ATOM 2134 O O . ASN A 1 266 ? -6.212 10.619 -24.588 1.00 81.81 266 ASN A O 1
ATOM 2138 N N . ILE A 1 267 ? -7.778 10.052 -23.057 1.00 82.50 267 ILE A N 1
ATOM 2139 C CA . ILE A 1 267 ? -8.537 9.108 -23.890 1.00 82.50 267 ILE A CA 1
ATOM 2140 C C . ILE A 1 267 ? -8.998 9.749 -25.200 1.00 82.50 267 ILE A C 1
ATOM 2142 O O . ILE A 1 267 ? -8.815 9.149 -26.255 1.00 82.50 267 ILE A O 1
ATOM 2146 N N . ASP A 1 268 ? -9.532 10.970 -25.163 1.00 84.12 268 ASP A N 1
ATOM 2147 C CA . ASP A 1 268 ? -10.048 11.642 -26.363 1.00 84.12 268 ASP A CA 1
ATOM 2148 C C . ASP A 1 268 ? -8.933 11.900 -27.383 1.00 84.12 268 ASP A C 1
ATOM 2150 O O . ASP A 1 268 ? -9.127 11.759 -28.592 1.00 84.12 268 ASP A O 1
ATOM 2154 N N . LYS A 1 269 ? -7.727 12.227 -26.901 1.00 83.56 269 LYS A N 1
ATOM 2155 C CA . LYS A 1 269 ? -6.550 12.386 -27.764 1.00 83.56 269 LYS A CA 1
ATOM 2156 C C . LYS A 1 269 ? -6.117 11.061 -28.390 1.00 83.56 269 LYS A C 1
ATOM 2158 O O . LYS A 1 269 ? -5.812 11.049 -29.579 1.00 83.56 269 LYS A O 1
ATOM 2163 N N . LEU A 1 270 ? -6.088 9.976 -27.612 1.00 86.25 270 LEU A N 1
ATOM 2164 C CA . LEU A 1 270 ? -5.698 8.653 -28.111 1.00 86.25 270 LEU A CA 1
ATOM 2165 C C . LEU A 1 270 ? -6.726 8.090 -29.102 1.00 86.25 270 LEU A C 1
ATOM 2167 O O . LEU A 1 270 ? -6.337 7.511 -30.111 1.00 86.25 270 LEU A O 1
ATOM 2171 N N . LEU A 1 271 ? -8.022 8.306 -28.857 1.00 86.31 271 LEU A N 1
ATOM 2172 C CA . LEU A 1 271 ? -9.091 7.937 -29.789 1.00 86.31 271 LEU A CA 1
ATOM 2173 C C . LEU A 1 271 ? -8.942 8.674 -31.116 1.00 86.31 271 LEU A C 1
ATOM 2175 O O . LEU A 1 271 ? -8.906 8.043 -32.167 1.00 86.31 271 LEU A O 1
ATOM 2179 N N . LYS A 1 272 ? -8.757 9.997 -31.068 1.00 87.62 272 LYS A N 1
ATOM 2180 C CA . LYS A 1 272 ? -8.542 10.802 -32.273 1.00 87.62 272 LYS A CA 1
ATOM 2181 C C . LYS A 1 272 ? -7.299 10.363 -33.048 1.00 87.62 272 LYS A C 1
ATOM 2183 O O . LYS A 1 272 ? -7.285 10.381 -34.274 1.00 87.62 272 LYS A O 1
ATOM 2188 N N . GLU A 1 273 ? -6.233 9.990 -32.347 1.00 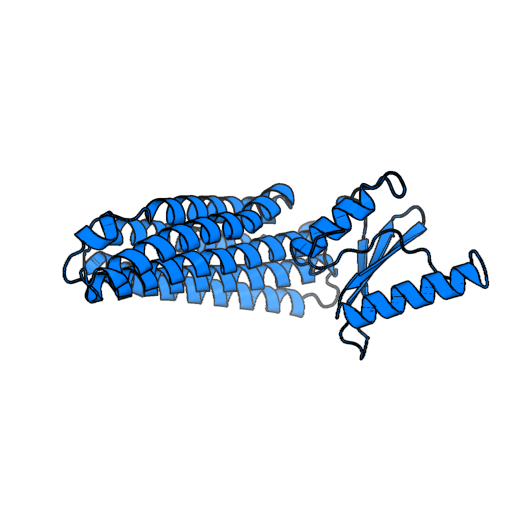86.75 273 GLU A N 1
ATOM 2189 C CA . GLU A 1 273 ? -5.023 9.457 -32.971 1.00 86.75 273 GLU A CA 1
ATOM 2190 C C . GLU A 1 273 ? -5.275 8.109 -33.651 1.00 86.75 273 GLU A C 1
ATOM 2192 O O . GLU A 1 273 ? -4.888 7.945 -34.805 1.00 86.75 273 GLU A O 1
ATOM 2197 N N . LYS A 1 274 ? -5.984 7.188 -32.990 1.00 88.62 274 LYS A N 1
ATOM 2198 C CA . LYS A 1 274 ? -6.402 5.911 -33.580 1.00 88.62 274 LYS A CA 1
ATOM 2199 C C . LYS A 1 274 ? -7.252 6.120 -34.838 1.00 88.62 274 LYS A C 1
ATOM 2201 O O . LYS A 1 274 ? -6.930 5.555 -35.878 1.00 88.62 274 LYS A O 1
ATOM 2206 N N . GLU A 1 275 ? -8.274 6.972 -34.775 1.00 89.88 275 GLU A N 1
ATOM 2207 C CA . GLU A 1 275 ? -9.138 7.301 -35.922 1.00 89.88 275 GLU A CA 1
ATOM 2208 C C . GLU A 1 275 ? -8.338 7.895 -37.091 1.00 89.88 275 GLU A C 1
ATOM 2210 O O . GLU A 1 275 ? -8.560 7.550 -38.256 1.00 89.88 275 GLU A O 1
ATOM 2215 N N . ASN A 1 276 ? -7.360 8.760 -36.799 1.00 89.38 276 ASN A N 1
ATOM 2216 C CA . ASN A 1 276 ? -6.465 9.298 -37.820 1.00 89.38 276 ASN A CA 1
ATOM 2217 C C . ASN A 1 276 ? -5.625 8.188 -38.469 1.00 89.38 276 ASN A C 1
ATOM 2219 O O . ASN A 1 276 ? -5.497 8.171 -39.691 1.00 89.38 276 ASN A O 1
ATOM 2223 N N . LEU A 1 277 ? -5.063 7.263 -37.682 1.00 90.31 277 LEU A N 1
ATOM 2224 C CA . LEU A 1 277 ? -4.278 6.136 -38.200 1.00 90.31 277 LEU A CA 1
ATOM 2225 C C . LEU A 1 277 ? -5.125 5.215 -39.086 1.00 90.31 277 LEU A C 1
ATOM 2227 O O . LEU A 1 277 ? -4.682 4.839 -40.170 1.00 90.31 277 LEU A O 1
ATOM 2231 N N . GLU A 1 278 ? -6.358 4.913 -38.679 1.00 88.62 278 GLU A N 1
ATOM 2232 C CA . GLU A 1 278 ? -7.312 4.139 -39.483 1.00 88.62 278 GLU A CA 1
ATOM 2233 C C . GLU A 1 278 ? -7.659 4.859 -40.793 1.00 88.62 278 GLU A C 1
ATOM 2235 O O . GLU A 1 278 ? -7.655 4.250 -41.864 1.00 88.62 278 GLU A O 1
ATOM 2240 N N . THR A 1 279 ? -7.878 6.175 -40.732 1.00 89.50 279 THR A N 1
ATOM 2241 C CA . THR A 1 279 ? -8.135 7.007 -41.916 1.00 89.50 279 THR A CA 1
ATOM 2242 C C . THR A 1 279 ? -6.958 6.960 -42.891 1.00 89.50 279 THR A C 1
ATOM 2244 O O . THR A 1 279 ? -7.150 6.712 -44.082 1.00 89.50 279 THR A O 1
ATOM 2247 N N . TRP A 1 280 ? -5.730 7.143 -42.398 1.00 89.75 280 TRP A N 1
ATOM 2248 C CA . TRP A 1 280 ? -4.525 7.050 -43.223 1.00 89.75 280 TRP A CA 1
ATOM 2249 C C . TRP A 1 280 ? -4.320 5.653 -43.799 1.00 89.75 280 TRP A C 1
ATOM 2251 O O . TRP A 1 280 ? -3.893 5.541 -44.944 1.00 89.75 280 TRP A O 1
ATOM 2261 N N . ASN A 1 281 ? -4.666 4.599 -43.059 1.00 90.38 281 ASN A N 1
ATOM 2262 C CA . ASN A 1 281 ? -4.526 3.229 -43.539 1.00 90.38 281 ASN A CA 1
ATOM 2263 C C . ASN A 1 281 ? -5.534 2.916 -44.653 1.00 90.38 281 ASN A C 1
ATOM 2265 O O . ASN A 1 281 ? -5.206 2.201 -45.592 1.00 90.38 281 ASN A O 1
ATOM 2269 N N . ASN A 1 282 ? -6.738 3.492 -44.591 1.00 89.38 282 ASN A N 1
ATOM 2270 C CA . ASN A 1 282 ? -7.726 3.385 -45.667 1.00 89.38 282 ASN A CA 1
ATOM 2271 C C . ASN A 1 282 ? -7.292 4.137 -46.935 1.00 89.38 282 ASN A C 1
ATOM 2273 O O . ASN A 1 282 ? -7.581 3.689 -48.043 1.00 89.38 282 ASN A O 1
ATOM 2277 N N . LEU A 1 283 ? -6.608 5.277 -46.783 1.00 91.38 283 LEU A N 1
ATOM 2278 C CA . LEU A 1 283 ? -6.112 6.078 -47.909 1.00 91.38 283 LEU A CA 1
ATOM 2279 C C . LEU A 1 283 ? -4.844 5.487 -48.541 1.00 91.38 283 LEU A C 1
ATOM 2281 O O . LEU A 1 283 ? -4.711 5.481 -49.763 1.00 91.38 283 LEU A O 1
ATOM 2285 N N . LEU A 1 284 ? -3.907 5.018 -47.715 1.00 89.62 284 LEU A N 1
ATOM 2286 C CA . LEU A 1 284 ? -2.610 4.465 -48.107 1.00 89.62 284 LEU A CA 1
ATOM 2287 C C . LEU A 1 284 ? -2.286 3.242 -47.227 1.00 89.62 284 LEU A C 1
ATOM 2289 O O . LEU A 1 284 ? -1.592 3.377 -46.212 1.00 89.62 284 LEU A O 1
ATOM 2293 N N . PRO A 1 285 ? -2.777 2.044 -47.600 1.00 88.06 285 PRO A N 1
ATOM 2294 C CA . PRO A 1 285 ? -2.569 0.830 -46.818 1.00 88.06 285 PRO A CA 1
ATOM 2295 C C . PRO A 1 285 ? -1.086 0.527 -46.589 1.00 88.06 285 PRO A C 1
ATOM 2297 O O . PRO A 1 285 ? -0.294 0.506 -47.532 1.00 88.06 285 PRO A O 1
ATOM 2300 N N . GLY A 1 286 ? -0.716 0.276 -45.330 1.00 81.75 286 GLY A N 1
ATOM 2301 C CA . GLY A 1 286 ? 0.652 -0.085 -44.931 1.00 81.75 286 GLY A CA 1
ATOM 2302 C C . GLY A 1 286 ? 1.614 1.088 -44.706 1.00 81.75 286 GLY A C 1
ATOM 2303 O O . GLY A 1 286 ? 2.753 0.852 -44.312 1.00 81.75 286 GLY A O 1
ATOM 2304 N N . LEU A 1 287 ? 1.179 2.335 -44.925 1.00 85.75 287 LEU A N 1
ATOM 2305 C CA . LEU A 1 287 ? 1.972 3.525 -44.603 1.00 85.75 287 LEU A CA 1
ATOM 2306 C C . LEU A 1 287 ? 1.933 3.906 -43.108 1.00 85.75 287 LEU A C 1
ATOM 2308 O O . LEU A 1 287 ? 3.002 4.161 -42.548 1.00 85.75 287 LEU A O 1
ATOM 2312 N N . PRO A 1 288 ? 0.764 4.004 -42.438 1.00 87.19 288 PRO A N 1
ATOM 2313 C CA . PRO A 1 288 ? 0.739 4.338 -41.018 1.00 87.19 288 PRO A CA 1
ATOM 2314 C C . PRO A 1 288 ? 1.138 3.137 -40.143 1.00 87.19 288 PRO A C 1
ATOM 2316 O O . PRO A 1 288 ? 0.944 1.986 -40.545 1.00 87.19 288 PRO A O 1
ATOM 2319 N N . PRO A 1 289 ? 1.639 3.382 -38.918 1.00 84.69 289 PRO A N 1
ATOM 2320 C CA . PRO A 1 289 ? 1.864 2.316 -37.952 1.00 84.69 289 PRO A CA 1
ATOM 2321 C C . PRO A 1 289 ? 0.551 1.600 -37.621 1.00 84.69 289 PRO A C 1
ATOM 2323 O O . PRO A 1 289 ? -0.508 2.221 -37.487 1.00 84.69 289 PRO A O 1
ATOM 2326 N N . ARG A 1 290 ? 0.629 0.277 -37.468 1.00 83.38 290 ARG A N 1
ATOM 2327 C CA . ARG A 1 290 ? -0.528 -0.558 -37.149 1.00 83.38 290 ARG A CA 1
ATOM 2328 C C . ARG A 1 290 ? -0.851 -0.493 -35.658 1.00 83.38 290 ARG A C 1
ATOM 2330 O O . ARG A 1 290 ? 0.017 -0.725 -34.822 1.00 83.38 290 ARG A O 1
ATOM 2337 N N . VAL A 1 291 ? -2.119 -0.250 -35.334 1.00 84.81 291 VAL A N 1
ATOM 2338 C CA . VAL A 1 291 ? -2.631 -0.332 -33.960 1.00 84.81 291 VAL A CA 1
ATOM 2339 C C . VAL A 1 291 ? -2.927 -1.796 -33.636 1.00 84.81 291 VAL A C 1
ATOM 2341 O O . VAL A 1 291 ? -3.848 -2.372 -34.205 1.00 84.81 291 VAL A O 1
ATOM 2344 N N . ILE A 1 292 ? -2.133 -2.391 -32.744 1.00 81.06 292 ILE A N 1
ATOM 2345 C CA . ILE A 1 292 ? -2.281 -3.800 -32.335 1.00 81.06 292 ILE A CA 1
ATOM 2346 C C . ILE A 1 292 ? -3.386 -3.942 -31.282 1.00 81.06 292 ILE A C 1
ATOM 2348 O O . ILE A 1 292 ? -4.229 -4.829 -31.363 1.00 81.06 292 ILE A O 1
ATOM 2352 N N . ASN A 1 293 ? -3.407 -3.039 -30.302 1.00 82.38 293 ASN A N 1
ATOM 2353 C CA . ASN A 1 293 ? -4.403 -3.033 -29.240 1.00 82.38 293 ASN A CA 1
ATOM 2354 C C . ASN A 1 293 ? -4.750 -1.596 -28.832 1.00 82.38 293 ASN A C 1
ATOM 2356 O O . ASN A 1 293 ? -3.942 -0.676 -28.974 1.00 82.38 293 ASN A O 1
ATOM 2360 N N . PHE A 1 294 ? -5.961 -1.410 -28.320 1.00 81.94 294 PHE A N 1
ATOM 2361 C CA . PHE A 1 294 ? -6.430 -0.169 -27.723 1.00 81.94 294 PHE A CA 1
ATOM 2362 C C . PHE A 1 294 ? -7.353 -0.528 -26.563 1.00 81.94 294 PHE A C 1
ATOM 2364 O O . PHE A 1 294 ? -8.303 -1.276 -26.761 1.00 81.94 294 PHE A O 1
ATOM 2371 N N . GLN A 1 295 ? -7.092 0.019 -25.378 1.00 76.00 295 GLN A N 1
ATOM 2372 C CA . GLN A 1 295 ? -7.937 -0.186 -24.205 1.00 76.00 295 GLN A CA 1
ATOM 2373 C C . GLN A 1 295 ? -8.413 1.153 -23.641 1.00 76.00 295 GLN A C 1
ATOM 2375 O O . GLN A 1 295 ? -7.643 2.108 -23.513 1.00 76.00 295 GLN A O 1
ATOM 2380 N N . LYS A 1 296 ? -9.683 1.205 -23.244 1.00 74.50 296 LYS A N 1
ATOM 2381 C CA . LYS A 1 296 ? -10.306 2.322 -22.537 1.00 74.50 296 LYS A CA 1
ATOM 2382 C C . LYS A 1 296 ? -10.612 1.888 -21.106 1.00 74.50 296 LYS A C 1
ATOM 2384 O O . LYS A 1 296 ? -11.407 0.983 -20.892 1.00 74.50 296 LYS A O 1
ATOM 2389 N N . ASN A 1 297 ? -10.001 2.544 -20.117 1.00 63.59 297 ASN A N 1
ATOM 2390 C CA . ASN A 1 297 ? -10.182 2.227 -18.690 1.00 63.59 297 ASN A CA 1
ATOM 2391 C C . ASN A 1 297 ? -9.912 0.744 -18.338 1.00 63.59 297 ASN A C 1
ATOM 2393 O O . ASN A 1 297 ? -10.616 0.170 -17.514 1.00 63.59 297 ASN A O 1
ATOM 2397 N N . GLY A 1 298 ? -8.929 0.108 -18.989 1.00 54.22 298 GLY A N 1
ATOM 2398 C CA . GLY A 1 298 ? -8.625 -1.318 -18.785 1.00 54.22 298 GLY A CA 1
ATOM 2399 C C . GLY A 1 298 ? -9.644 -2.285 -19.404 1.00 54.22 298 GLY A C 1
ATOM 2400 O O . GLY A 1 298 ? -9.601 -3.478 -19.122 1.00 54.22 298 GLY A O 1
ATOM 2401 N N . GLN A 1 299 ? -10.563 -1.790 -20.236 1.00 48.03 299 GLN A N 1
ATOM 2402 C CA . GLN A 1 299 ? -11.495 -2.591 -21.029 1.00 48.03 299 GLN A CA 1
ATOM 2403 C C . GLN A 1 299 ? -11.177 -2.417 -22.521 1.00 48.03 299 GLN A C 1
ATOM 2405 O O . GLN A 1 299 ? -10.812 -1.318 -22.948 1.00 48.03 299 GLN A O 1
ATOM 2410 N N . LYS A 1 300 ? -11.268 -3.505 -23.292 1.00 50.38 300 LYS A N 1
ATOM 2411 C CA . LYS A 1 300 ? -11.099 -3.503 -24.755 1.00 50.38 300 LYS A CA 1
ATOM 2412 C C . LYS A 1 300 ? -12.208 -2.722 -25.458 1.00 50.38 300 LYS A C 1
ATOM 2414 O O . LYS A 1 300 ? -13.374 -2.844 -25.022 1.00 50.38 300 LYS A O 1
#

Solvent-accessible surface area (backbone atoms only — not comparable to full-atom values): 16350 Å² total; per-residue (Å²): 141,63,81,74,70,73,54,52,79,90,50,45,63,56,55,52,46,43,53,51,49,39,50,50,44,47,56,50,40,55,48,37,75,77,55,76,45,72,70,60,50,52,48,48,53,62,51,42,60,53,40,52,51,40,35,52,51,50,41,52,50,36,51,50,53,51,68,77,34,83,85,57,53,68,57,43,54,27,34,37,53,20,52,44,54,31,39,58,30,46,40,52,41,38,53,33,36,43,52,43,55,60,44,60,80,66,49,88,53,66,66,67,56,69,77,46,77,63,62,62,49,53,54,48,52,50,56,36,58,72,40,50,64,54,19,53,77,68,59,34,58,69,51,17,51,54,21,31,50,40,23,62,55,29,48,53,52,39,56,55,50,50,54,53,48,54,51,40,47,75,72,70,46,63,58,61,41,48,53,47,45,50,52,42,45,51,39,55,35,53,36,15,58,29,35,28,54,32,15,30,24,42,43,15,36,65,58,48,49,90,48,55,69,63,53,48,51,56,47,48,58,51,32,58,28,94,88,62,66,46,61,75,90,67,42,54,58,47,77,50,77,90,43,97,81,70,38,48,35,33,41,35,38,38,96,86,73,54,75,45,80,46,77,48,60,63,62,71,60,53,50,55,50,50,54,49,38,53,53,43,30,75,75,40,73,83,71,48,81,82,83,87,76,72,68,60,95,82,38,117